Protein 1GQE (pdb70)

Secondary structure (DSSP, 8-state):
--HHHHHHHHHHHHHHHHHHHTTHHHHHHHHHHHHHHHHSGGGGGSHHHHHHHHHHHHHHHHHHHHHH--HHHHHHHHHHHHHHHHT-HHHHHHHHHHHHHHHHHHHHHGGG---STTTTS-EEEEEEE-SSHHHHHHHH-----HHHHHHTT-EEEEEEEEE-SSSSEEEEEEEEESTTHHHHHGGG-EEEEEEEE-TTSSS--EEEEEEEEEEEE--BTTB-----GGGEEEEEE----SS--STTSS--EEEEEETTT--EEEE-SSS-HHHHHHH----HHHHHH--HHHHHTT--TTPPP--S-SEEEEEEGGGTEEEETTT--EES-HHHHHTT--HHHHHHHHHTT-

InterPro domains:
  IPR000352 Peptide chain release factor class I [PF00472] (228-337)
  IPR000352 Peptide chain release factor class I [PS00745] (245-261)
  IPR004374 Peptide chain release factor 2 [MF_00094] (3-365)
  IPR004374 Peptide chain release factor 2 [TIGR00020] (12-362)
  IPR005139 Peptide chain release factor [PF03462] (31-219)
  IPR005139 Peptide chain release factor [SM00937] (85-195)
  IPR045853 Peptide chain release factor class I superfamily [SSF75620] (4-364)

Sequence (354 aa):
INPVNNRIQDLTERSDVLRGYLDYDAKKERLEEVNAELEQPDVWNEPERAQALGKERSSLEAVVDTLDQKQGLEDVSGLLELAVEADDEETFNEAVAELDALEEKLAQLEFRRFSGEYDSADCYLDIQAGSGGTEAQDWASLERYLRWAESRGFKTEIIEESEGEVAGIKSVTIKISGDYAYGWLRTETGVHRLVRKSPFDSGGRRHTSFSSAFVYPEVDDDIDIEINPADLRIDVYRASGAGGQHVNRTESAVRITHIPTGIVTQCQNDRSQHKNKDQAKQKAKLYEVEQKKNAEKQAEDNKSDIGWGSQIRSYVLDDSRIKDLRTGVETRNTQAVLDGSLDQFIEASLKAGL

Organism: Escherichia coli (strain K12) (NCBI:txid83333)

Solvent-accessible surface area: 19510 Å² total

B-factor: mean 27.79, std 19.15, range [7.4, 111.21]

Nearest PDB structures (foldseek):
  8p18-assembly1_6  TM=4.867E-01  e=1.046E-50  Escherichia coli K-12
  5czp-assembly2_QY  TM=4.674E-01  e=1.117E-47  Escherichia coli K-12
  2ihr-assembly1_1  TM=6.638E-01  e=3.824E-31  Thermus thermophilus
  4v67-assembly2_CX  TM=4.627E-01  e=2.199E-28  Thermus thermophilus
  4v5j-assembly2_CY  TM=4.769E-01  e=6.422E-27  Thermus thermophilus HB8

GO terms:
  GO:0016149 translation release factor activity, codon specific (F, IDA)
  GO:0005829 cytosol (C, IDA)
  GO:0006415 translational termination (P, IDA)

Radius of gyration: 23.48 Å; Cα contacts (8 Å, |Δi|>4): 565; chains: 1; bounding box: 51×65×62 Å

Structure (mmCIF, N/CA/C/O backbone):
data_1GQE
#
_entry.id   1GQE
#
_cell.length_a   57.388
_cell.length_b   49.893
_cell.length_c   63.144
_cell.angle_alpha   90.00
_cell.angle_beta   107.01
_cell.angle_gamma   90.00
#
_symmetry.space_group_name_H-M   'P 1 21 1'
#
loop_
_entity.id
_entity.type
_entity.pdbx_description
1 polymer 'RELEASE FACTOR 2'
2 water water
#
loop_
_atom_site.group_PDB
_atom_site.id
_atom_site.type_symbol
_atom_site.label_atom_id
_atom_site.label_alt_id
_atom_site.label_comp_id
_atom_site.label_asym_id
_atom_site.label_entity_id
_atom_site.label_seq_id
_atom_site.pdbx_PDB_ins_code
_atom_site.Cartn_x
_atom_site.Cartn_y
_atom_site.Cartn_z
_atom_site.occupancy
_atom_site.B_iso_or_equiv
_atom_site.auth_seq_id
_atom_site.auth_comp_id
_atom_site.auth_asym_id
_atom_site.auth_atom_id
_atom_site.pdbx_PDB_model_num
ATOM 1 N N . ILE A 1 4 ? 18.625 51.764 -14.042 1.00 40.76 4 ILE A N 1
ATOM 2 C CA . ILE A 1 4 ? 18.195 51.365 -12.672 1.00 40.41 4 ILE A CA 1
ATOM 3 C C . ILE A 1 4 ? 19.188 50.393 -12.050 1.00 38.39 4 ILE A C 1
ATOM 4 O O . ILE A 1 4 ? 19.546 49.375 -12.648 1.00 37.93 4 ILE A O 1
ATOM 9 N N . ASN A 1 5 ? 19.630 50.715 -10.842 1.00 35.48 5 ASN A N 1
ATOM 10 C CA . ASN A 1 5 ? 20.576 49.872 -10.133 1.00 32.98 5 ASN A CA 1
ATOM 11 C C . ASN A 1 5 ? 19.831 48.639 -9.628 1.00 31.62 5 ASN A C 1
ATOM 12 O O . ASN A 1 5 ? 18.737 48.751 -9.078 1.00 31.89 5 ASN A O 1
ATOM 17 N N . PRO A 1 6 ? 20.411 47.444 -9.818 1.00 29.84 6 PRO A N 1
ATOM 18 C CA . PRO A 1 6 ? 19.798 46.187 -9.378 1.00 27.51 6 PRO A CA 1
ATOM 19 C C . PRO A 1 6 ? 19.287 46.231 -7.938 1.00 25.45 6 PRO A C 1
ATOM 20 O O . PRO A 1 6 ? 18.299 45.580 -7.597 1.00 24.21 6 PRO A O 1
ATOM 24 N N . VAL A 1 7 ? 19.967 46.997 -7.091 1.00 22.71 7 VAL A N 1
ATOM 25 C CA . VAL A 1 7 ? 19.565 47.097 -5.694 1.00 21.29 7 VAL A CA 1
ATOM 26 C C . VAL A 1 7 ? 18.174 47.712 -5.574 1.00 20.87 7 VAL A C 1
ATOM 27 O O . VAL A 1 7 ? 17.378 47.298 -4.739 1.00 20.69 7 VAL A O 1
ATOM 31 N N . ASN A 1 8 ? 17.882 48.696 -6.416 1.00 22.09 8 ASN A N 1
ATOM 32 C CA . ASN A 1 8 ? 16.573 49.337 -6.390 1.00 23.20 8 ASN A CA 1
ATOM 33 C C . ASN A 1 8 ? 15.475 48.368 -6.820 1.00 23.72 8 ASN A C 1
ATOM 34 O O . ASN A 1 8 ? 14.341 48.446 -6.331 1.00 20.65 8 ASN A O 1
ATOM 39 N N . ASN A 1 9 ? 15.812 47.452 -7.725 1.00 22.47 9 ASN A N 1
ATOM 40 C CA . ASN A 1 9 ? 14.843 46.466 -8.181 1.00 23.66 9 ASN A CA 1
ATOM 41 C C . ASN A 1 9 ? 14.549 45.486 -7.053 1.00 22.31 9 ASN A C 1
ATOM 42 O O . ASN A 1 9 ? 13.408 45.044 -6.892 1.00 20.67 9 ASN A O 1
ATOM 47 N N . ARG A 1 10 ? 15.571 45.142 -6.270 1.00 18.71 10 ARG A N 1
ATOM 48 C CA . ARG A 1 10 ? 15.356 44.228 -5.158 1.00 19.55 10 ARG A CA 1
ATOM 49 C C . ARG A 1 10 ? 14.449 44.880 -4.125 1.00 17.71 10 ARG A C 1
ATOM 50 O O . ARG A 1 10 ? 13.608 44.216 -3.525 1.00 17.50 10 ARG A O 1
ATOM 58 N N . ILE A 1 11 ? 14.640 46.177 -3.903 1.00 16.80 11 ILE A N 1
ATOM 59 C CA . ILE A 1 11 ? 13.818 46.901 -2.946 1.00 15.61 11 ILE A CA 1
ATOM 60 C C . ILE A 1 11 ? 12.348 46.803 -3.357 1.00 16.57 11 ILE A C 1
ATOM 61 O O . ILE A 1 11 ? 11.473 46.586 -2.523 1.00 13.70 11 ILE A O 1
ATOM 66 N N . GLN A 1 12 ? 12.081 46.961 -4.647 1.00 17.62 12 GLN A N 1
ATOM 67 C CA . GLN A 1 12 ? 10.713 46.864 -5.143 1.00 19.74 12 GLN A CA 1
ATOM 68 C C . GLN A 1 12 ? 10.181 45.452 -4.907 1.00 19.19 12 GLN A C 1
ATOM 69 O O . GLN A 1 12 ? 9.026 45.277 -4.510 1.00 19.98 12 GLN A O 1
ATOM 75 N N . ASP A 1 13 ? 11.018 44.443 -5.147 1.00 18.83 13 ASP A N 1
ATOM 76 C CA . ASP A 1 13 ? 10.591 43.056 -4.945 1.00 19.62 13 ASP A CA 1
ATOM 77 C C . ASP A 1 13 ? 10.222 42.811 -3.493 1.00 16.33 13 ASP A C 1
ATOM 78 O O . ASP A 1 13 ? 9.231 42.145 -3.208 1.00 14.67 13 ASP A O 1
ATOM 83 N N . LEU A 1 14 ? 11.026 43.332 -2.568 1.00 16.48 14 LEU A N 1
ATOM 84 C CA . LEU A 1 14 ? 10.738 43.145 -1.147 1.00 15.92 14 LEU A CA 1
ATOM 85 C C . LEU A 1 14 ? 9.444 43.850 -0.754 1.00 17.80 14 LEU A C 1
ATOM 86 O O . LEU A 1 14 ? 8.632 43.304 -0.007 1.00 16.67 14 LEU A O 1
ATOM 91 N N . THR A 1 15 ? 9.247 45.060 -1.266 1.00 19.44 15 THR A N 1
ATOM 92 C CA . THR A 1 15 ? 8.033 45.806 -0.966 1.00 20.34 15 THR A CA 1
ATOM 93 C C . THR A 1 15 ? 6.830 44.992 -1.430 1.00 19.74 15 THR A C 1
ATOM 94 O O . THR A 1 15 ? 5.853 44.838 -0.702 1.00 20.66 15 THR A O 1
ATOM 98 N N . GLU A 1 16 ? 6.914 44.468 -2.646 1.00 20.74 16 GLU A N 1
ATOM 99 C CA . GLU A 1 16 ? 5.835 43.670 -3.212 1.00 19.27 16 GLU A CA 1
ATOM 100 C C . GLU A 1 16 ? 5.554 42.443 -2.353 1.00 19.07 16 GLU A C 1
ATOM 101 O O . GLU A 1 16 ? 4.396 42.098 -2.102 1.00 19.35 16 GLU A O 1
ATOM 107 N N . ARG A 1 17 ? 6.612 41.782 -1.902 1.00 15.92 17 ARG A N 1
ATOM 108 C CA . ARG A 1 17 ? 6.456 40.599 -1.073 1.00 16.62 17 ARG A CA 1
ATOM 109 C C . ARG A 1 17 ? 5.845 40.942 0.276 1.00 16.76 17 ARG A C 1
ATOM 110 O O . ARG A 1 17 ? 5.037 40.177 0.810 1.00 17.32 17 ARG A O 1
ATOM 118 N N . SER A 1 18 ? 6.216 42.089 0.836 1.00 17.47 18 SER A N 1
ATOM 119 C CA . SER A 1 18 ? 5.654 42.479 2.121 1.00 19.12 18 SER A CA 1
ATOM 120 C C . SER A 1 18 ? 4.169 42.825 1.959 1.00 20.59 18 SER A C 1
ATOM 121 O O . SER A 1 18 ? 3.360 42.536 2.840 1.00 19.63 18 SER A O 1
ATOM 124 N N . ASP A 1 19 ? 3.803 43.431 0.832 1.00 20.88 19 ASP A N 1
ATOM 125 C CA . ASP A 1 19 ? 2.402 43.772 0.605 1.00 21.75 19 ASP A CA 1
ATOM 126 C C . ASP A 1 19 ? 1.541 42.513 0.528 1.00 20.79 19 ASP A C 1
ATOM 127 O O . ASP A 1 19 ? 0.416 42.489 1.028 1.00 21.15 19 ASP A O 1
ATOM 132 N N . VAL A 1 20 ? 2.062 41.465 -0.100 1.00 20.59 20 VAL A N 1
ATOM 133 C CA . VAL A 1 20 ? 1.318 40.211 -0.211 1.00 21.64 20 VAL A CA 1
ATOM 134 C C . VAL A 1 20 ? 1.109 39.641 1.189 1.00 22.17 20 VAL A C 1
ATOM 135 O O . VAL A 1 20 ? 0.019 39.193 1.551 1.00 20.38 20 VAL A O 1
ATOM 139 N N . LEU A 1 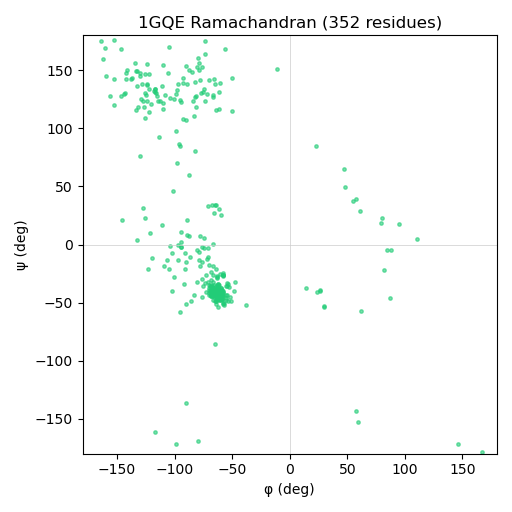21 ? 2.173 39.679 1.978 1.00 20.61 21 LEU A N 1
ATOM 140 C CA . LEU A 1 21 ? 2.143 39.159 3.329 1.00 21.38 21 LEU A CA 1
ATOM 141 C C . LEU A 1 21 ? 1.167 39.936 4.211 1.00 21.50 21 LEU A C 1
ATOM 142 O O . LEU A 1 21 ? 0.460 39.342 5.024 1.00 20.25 21 LEU A O 1
ATOM 147 N N . ARG A 1 22 ? 1.125 41.258 4.051 1.00 21.20 22 ARG A N 1
ATOM 148 C CA . ARG A 1 22 ? 0.218 42.091 4.840 1.00 21.55 22 ARG A CA 1
ATOM 149 C C . ARG A 1 22 ? -1.236 41.671 4.636 1.00 21.17 22 ARG A C 1
ATOM 150 O O . ARG A 1 22 ? -2.032 41.669 5.577 1.00 19.76 22 ARG A O 1
ATOM 158 N N . GLY A 1 23 ? -1.586 41.332 3.400 1.00 20.10 23 GLY A N 1
ATOM 159 C CA . GLY A 1 23 ? -2.944 40.901 3.125 1.00 22.08 23 GLY A CA 1
ATOM 160 C C . GLY A 1 23 ? -3.168 39.477 3.604 1.00 20.76 23 GLY A C 1
ATOM 161 O O . GLY A 1 23 ? -4.178 39.169 4.239 1.00 21.14 23 GLY A O 1
ATOM 162 N N . TYR A 1 24 ? -2.216 38.599 3.310 1.00 21.98 24 TYR A N 1
ATOM 163 C CA . TYR A 1 24 ? -2.331 37.206 3.708 1.00 20.10 24 TYR A CA 1
ATOM 164 C C . TYR A 1 24 ? -2.452 37.025 5.215 1.00 19.80 24 TYR A C 1
ATOM 165 O O . TYR A 1 24 ? -3.212 36.179 5.681 1.00 17.98 24 TYR A O 1
ATOM 174 N N . LEU A 1 25 ? -1.703 37.818 5.976 1.00 18.89 25 LEU A N 1
ATOM 175 C CA . LEU A 1 25 ? -1.708 37.694 7.431 1.00 20.00 25 LEU A CA 1
ATOM 176 C C . LEU A 1 25 ? -2.670 38.625 8.145 1.00 20.87 25 LEU A C 1
ATOM 177 O O . LEU A 1 25 ? -2.620 38.746 9.372 1.00 20.96 25 LEU A O 1
ATOM 182 N N . ASP A 1 26 ? -3.547 39.279 7.387 1.00 22.32 26 ASP A N 1
ATOM 183 C CA . ASP A 1 26 ? -4.522 40.198 7.972 1.00 24.07 26 ASP A CA 1
ATOM 184 C C . ASP A 1 26 ? -3.882 41.157 8.962 1.00 21.66 26 ASP A C 1
ATOM 185 O O . ASP A 1 26 ? -4.181 41.117 10.154 1.00 19.09 26 ASP A O 1
ATOM 190 N N . TYR A 1 27 ? -3.002 42.016 8.458 1.00 19.97 27 TYR A N 1
ATOM 191 C CA . TYR A 1 27 ? -2.309 42.994 9.286 1.00 19.12 27 TYR A CA 1
ATOM 192 C C . TYR A 1 27 ? -3.256 43.824 10.159 1.00 19.02 27 TYR A C 1
ATOM 193 O O . TYR A 1 27 ? -3.018 43.984 11.355 1.00 19.54 27 TYR A O 1
ATOM 202 N N . ASP A 1 28 ? -4.317 44.366 9.561 1.00 19.53 28 ASP A N 1
ATOM 203 C CA . ASP A 1 28 ? -5.277 45.179 10.310 1.00 19.51 28 ASP A CA 1
ATOM 204 C C . ASP A 1 28 ? -5.930 44.429 11.474 1.00 18.68 28 ASP A C 1
ATOM 205 O O . ASP A 1 28 ? -6.023 44.955 12.586 1.00 20.24 28 ASP A O 1
ATOM 210 N N . ALA A 1 29 ? -6.386 43.208 11.216 1.00 18.91 29 ALA A N 1
ATOM 211 C CA . ALA A 1 29 ? -7.036 42.403 12.248 1.00 18.93 29 ALA A CA 1
ATOM 212 C C . ALA A 1 29 ? -6.066 42.091 13.384 1.00 20.68 29 ALA A C 1
ATOM 213 O O . ALA A 1 29 ? -6.403 42.243 14.564 1.00 20.06 29 ALA A O 1
ATOM 215 N N . LYS A 1 30 ? -4.861 41.656 13.025 1.00 18.59 30 LYS A N 1
ATOM 216 C CA . LYS A 1 30 ? -3.854 41.336 14.030 1.00 19.02 30 LYS A CA 1
ATOM 217 C C . LYS A 1 30 ? -3.462 42.570 14.832 1.00 18.38 30 LYS A C 1
ATOM 218 O O . LYS A 1 30 ? -3.197 42.482 16.035 1.00 19.25 30 LYS A O 1
ATOM 224 N N . LYS A 1 31 ? -3.439 43.728 14.179 1.00 18.88 31 LYS A N 1
ATOM 225 C CA . LYS A 1 31 ? -3.091 44.959 14.872 1.00 20.89 31 LYS A CA 1
ATOM 226 C C . LYS A 1 31 ? -4.195 45.317 15.866 1.00 22.24 31 LYS A C 1
ATOM 227 O O . LYS A 1 31 ? -3.914 45.779 16.972 1.00 22.25 31 LYS A O 1
ATOM 233 N N . GLU A 1 32 ? -5.449 45.097 15.476 1.00 23.66 32 GLU A N 1
ATOM 234 C CA . GLU A 1 32 ? -6.576 45.386 16.362 1.00 24.80 32 GLU A CA 1
ATOM 235 C C . GLU A 1 32 ? -6.526 44.420 17.554 1.00 24.43 32 GLU A C 1
ATOM 236 O O . GLU A 1 32 ? -6.710 44.816 18.708 1.00 23.38 32 GLU A O 1
ATOM 242 N N . ARG A 1 33 ? -6.257 43.153 17.269 1.00 21.85 33 ARG A N 1
ATOM 243 C CA . ARG A 1 33 ? -6.183 42.147 18.318 1.00 21.85 33 ARG A CA 1
ATOM 244 C C . ARG A 1 33 ? -5.023 42.409 19.283 1.00 22.13 33 ARG A C 1
ATOM 245 O O . ARG A 1 33 ? -5.149 42.181 20.489 1.00 24.12 33 ARG A O 1
ATOM 253 N N . LEU A 1 34 ? -3.901 42.893 18.757 1.00 21.25 34 LEU A N 1
ATOM 254 C CA . LEU A 1 34 ? -2.726 43.172 19.580 1.00 20.80 34 LEU A CA 1
ATOM 255 C C . LEU A 1 34 ? -3.021 44.240 20.633 1.00 22.69 34 LEU A C 1
ATOM 256 O O . LEU A 1 34 ? -2.551 44.158 21.768 1.00 21.25 34 LEU A O 1
ATOM 261 N N . GLU A 1 35 ? -3.808 45.243 20.261 1.00 25.25 35 GLU A N 1
ATOM 262 C CA . GLU A 1 35 ? -4.155 46.293 21.204 1.00 27.92 35 GLU A CA 1
ATOM 263 C C . GLU A 1 35 ? -5.022 45.688 22.310 1.00 28.32 35 GLU A C 1
ATOM 264 O O . GLU A 1 35 ? -4.846 46.002 23.487 1.00 28.45 35 GLU A O 1
ATOM 270 N N . GLU A 1 36 ? -5.941 44.807 21.924 1.00 27.37 36 GLU A N 1
ATOM 271 C CA . GLU A 1 36 ? -6.822 44.145 22.883 1.00 27.55 36 GLU A CA 1
ATOM 272 C C . GLU A 1 36 ? -6.019 43.317 23.880 1.00 25.38 36 GLU A C 1
ATOM 273 O O . GLU A 1 36 ? -6.246 43.388 25.084 1.00 24.36 36 GLU A O 1
ATOM 279 N N . VAL A 1 37 ? -5.082 42.524 23.372 1.00 23.62 37 VAL A N 1
ATOM 280 C CA . VAL A 1 37 ? -4.263 41.684 24.234 1.00 23.63 37 VAL A CA 1
ATOM 281 C C . VAL A 1 37 ? -3.404 42.530 25.167 1.00 23.43 37 VAL A C 1
ATOM 282 O O . VAL A 1 37 ? -3.233 42.201 26.341 1.00 23.12 37 VAL A O 1
ATOM 286 N N . ASN A 1 38 ? -2.870 43.626 24.644 1.00 24.94 38 ASN A N 1
ATOM 287 C CA . ASN A 1 38 ? -2.042 44.513 25.447 1.00 27.19 38 ASN A CA 1
ATOM 288 C C . ASN A 1 38 ? -2.859 45.097 26.590 1.00 28.13 38 ASN A C 1
ATOM 289 O O . ASN A 1 38 ? -2.379 45.196 27.718 1.00 28.32 38 ASN A O 1
ATOM 294 N N . ALA A 1 39 ? -4.099 45.462 26.294 1.00 27.54 39 ALA A N 1
ATOM 295 C CA . ALA A 1 39 ? -4.989 46.033 27.298 1.00 30.01 39 ALA A CA 1
ATOM 296 C C . ALA A 1 39 ? -5.250 45.058 28.446 1.00 30.56 39 ALA A C 1
ATOM 297 O O . ALA A 1 39 ?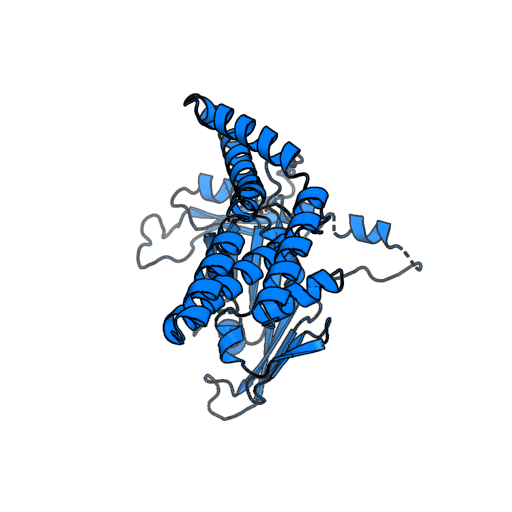 -5.179 45.434 29.615 1.00 30.65 39 ALA A O 1
ATOM 299 N N . GLU A 1 40 ? -5.541 43.803 28.117 1.00 31.30 40 GLU A N 1
ATOM 300 C CA . GLU A 1 40 ? -5.821 42.813 29.151 1.00 32.45 40 GLU A CA 1
ATOM 301 C C . GLU A 1 40 ? -4.584 42.477 29.982 1.00 33.46 40 GLU A C 1
ATOM 302 O O . GLU A 1 40 ? -4.702 42.032 31.120 1.00 32.62 40 GLU A O 1
ATOM 308 N N . LEU A 1 41 ? -3.400 42.690 29.415 1.00 34.25 41 LEU A N 1
ATOM 309 C CA . LEU A 1 41 ? -2.161 42.398 30.130 1.00 37.75 41 LEU A CA 1
ATOM 310 C C . LEU A 1 41 ? -1.681 43.560 30.999 1.00 41.16 41 LEU A C 1
ATOM 311 O O . LEU A 1 41 ? -0.772 43.399 31.812 1.00 41.00 41 LEU A O 1
ATOM 316 N N . GLU A 1 42 ? -2.296 44.727 30.834 1.00 45.61 42 GLU A N 1
ATOM 317 C CA . GLU A 1 42 ? -1.909 45.901 31.611 1.00 51.34 42 GLU A CA 1
ATOM 318 C C . GLU A 1 42 ? -2.369 45.788 33.060 1.00 54.29 42 GLU A C 1
ATOM 319 O O . GLU A 1 42 ? -1.636 46.148 33.981 1.00 55.05 42 GLU A O 1
ATOM 325 N N . GLN A 1 43 ? -3.584 45.287 33.257 1.00 57.71 43 GLN A N 1
ATOM 326 C CA . GLN A 1 43 ? -4.146 45.141 34.596 1.00 61.00 43 GLN A CA 1
ATOM 327 C C . GLN A 1 43 ? -3.367 44.131 35.430 1.00 62.45 43 GLN A C 1
ATOM 328 O O . GLN A 1 43 ? -2.971 43.076 34.937 1.00 62.24 43 GLN A O 1
ATOM 334 N N . PRO A 1 44 ? -3.131 44.450 36.713 1.00 63.95 44 PRO A N 1
ATOM 335 C CA . PRO A 1 44 ? -2.396 43.580 37.638 1.00 64.56 44 PRO A CA 1
ATOM 336 C C . PRO A 1 44 ? -3.114 42.265 37.942 1.00 64.23 44 PRO A C 1
ATOM 337 O O . PRO A 1 44 ? -2.484 41.210 38.037 1.00 64.35 44 PRO A O 1
ATOM 341 N N . ASP A 1 45 ? -4.434 42.338 38.088 1.00 63.59 45 ASP A N 1
ATOM 342 C CA . ASP A 1 45 ? -5.248 41.168 38.398 1.00 62.95 45 ASP A CA 1
ATOM 343 C C . ASP A 1 45 ? -5.283 40.129 37.280 1.00 61.13 45 ASP A C 1
ATOM 344 O O . ASP A 1 45 ? -5.942 39.098 37.408 1.00 61.07 45 ASP A O 1
ATOM 349 N N . VAL A 1 46 ? -4.577 40.395 36.187 1.00 59.08 46 VAL A N 1
ATOM 350 C CA . VAL A 1 46 ? -4.559 39.465 35.065 1.00 56.80 46 VAL A CA 1
ATOM 351 C C . VAL A 1 46 ? -3.979 38.109 35.458 1.00 54.95 46 VAL A C 1
ATOM 352 O O . VAL A 1 46 ? -4.426 37.074 34.967 1.00 53.50 46 VAL A O 1
ATOM 356 N N . TRP A 1 47 ? -2.991 38.114 36.347 1.00 53.52 47 TRP A N 1
ATOM 357 C CA . TRP A 1 47 ? -2.372 36.868 36.778 1.00 52.63 47 TRP A CA 1
ATOM 358 C C . TRP A 1 47 ? -3.201 36.093 37.792 1.00 53.38 47 TRP A C 1
ATOM 359 O O . TRP A 1 47 ? -2.738 35.093 38.339 1.00 53.14 47 TRP A O 1
ATOM 370 N N . ASN A 1 48 ? -4.422 36.555 38.044 1.00 53.93 48 ASN A N 1
ATOM 371 C CA . ASN A 1 48 ? -5.308 35.859 38.971 1.00 54.37 48 ASN A CA 1
ATOM 372 C C . ASN A 1 48 ? -5.639 34.519 38.326 1.00 53.25 48 ASN A C 1
ATOM 373 O O . ASN A 1 48 ? -6.085 33.583 38.988 1.00 53.19 48 ASN A O 1
ATOM 378 N N . GLU A 1 49 ? -5.414 34.453 37.016 1.00 51.42 49 GLU A N 1
ATOM 379 C CA . GLU A 1 49 ? -5.624 33.245 36.225 1.00 50.29 49 GLU A CA 1
ATOM 380 C C . GLU A 1 49 ? -4.335 33.064 35.424 1.00 47.05 49 GLU A C 1
ATOM 381 O O . GLU A 1 49 ? -4.288 33.352 34.227 1.00 45.55 49 GLU A O 1
ATOM 387 N N . PRO A 1 50 ? -3.268 32.592 36.089 1.00 43.27 50 PRO A N 1
ATOM 388 C CA . PRO A 1 50 ? -1.942 32.354 35.510 1.00 40.77 50 PRO A CA 1
ATOM 389 C C . PRO A 1 50 ? -1.941 31.793 34.092 1.00 37.75 50 PRO A C 1
ATOM 390 O O . PRO A 1 50 ? -1.276 32.326 33.205 1.00 35.72 50 PRO A O 1
ATOM 394 N N . GLU A 1 51 ? -2.684 30.712 33.887 1.00 35.49 51 GLU A N 1
ATOM 395 C CA . GLU A 1 51 ? -2.763 30.072 32.581 1.00 34.28 51 GLU A CA 1
ATOM 396 C C . GLU A 1 51 ? -3.205 31.057 31.501 1.00 30.97 51 GLU A C 1
ATOM 397 O O . GLU A 1 51 ? -2.660 31.076 30.400 1.00 27.47 51 GLU A O 1
ATOM 403 N N . ARG A 1 52 ? -4.200 31.871 31.832 1.00 28.47 52 ARG A N 1
ATOM 404 C CA . ARG A 1 52 ? -4.735 32.869 30.916 1.00 27.09 52 ARG A CA 1
ATOM 405 C C . ARG A 1 52 ? -3.690 33.931 30.578 1.00 24.56 52 ARG A C 1
ATOM 406 O O . ARG A 1 52 ? -3.479 34.260 29.409 1.00 21.54 52 ARG A O 1
ATOM 414 N N . ALA A 1 53 ? -3.035 34.467 31.604 1.00 20.88 53 ALA A N 1
ATOM 415 C CA . ALA A 1 53 ? -2.020 35.493 31.400 1.00 18.63 53 ALA A CA 1
ATOM 416 C C . ALA A 1 53 ? -0.894 34.967 30.513 1.00 17.39 53 ALA A C 1
ATOM 417 O O . ALA A 1 53 ? -0.416 35.668 29.617 1.00 14.18 53 ALA A O 1
ATOM 419 N N . GLN A 1 54 ? -0.476 33.729 30.759 1.00 17.45 54 GLN A N 1
ATOM 420 C CA . GLN A 1 54 ? 0.589 33.114 29.969 1.00 16.68 54 GLN A CA 1
ATOM 421 C C . GLN A 1 54 ? 0.182 33.006 28.501 1.00 17.67 54 GLN A C 1
ATOM 422 O O . GLN A 1 54 ? 0.964 33.318 27.597 1.00 16.59 54 GLN A O 1
ATOM 428 N N . ALA A 1 55 ? -1.047 32.555 28.274 1.00 17.01 55 ALA A N 1
ATOM 429 C CA . ALA A 1 55 ? -1.576 32.402 26.919 1.00 16.54 55 ALA A CA 1
ATOM 430 C C . ALA A 1 55 ? -1.637 33.753 26.209 1.00 16.09 55 ALA A C 1
ATOM 431 O O . ALA A 1 55 ? -1.341 33.855 25.016 1.00 15.32 55 ALA A O 1
ATOM 433 N N . LEU A 1 56 ? -2.039 34.788 26.937 1.00 14.32 56 LEU A N 1
ATOM 434 C CA . LEU A 1 56 ? -2.126 36.128 26.361 1.00 14.17 56 LEU A CA 1
ATOM 435 C C . LEU A 1 56 ? -0.724 36.608 26.007 1.00 14.24 56 LEU A C 1
ATOM 436 O O . LEU A 1 56 ? -0.512 37.216 24.957 1.00 13.89 56 LEU A O 1
ATOM 441 N N . GLY A 1 57 ? 0.234 36.329 26.888 1.00 15.07 57 GLY A N 1
ATOM 442 C CA . GLY A 1 57 ? 1.608 36.732 26.629 1.00 14.64 57 GLY A CA 1
ATOM 443 C C . GLY A 1 57 ? 2.157 36.091 25.365 1.00 16.39 57 GLY A C 1
ATOM 444 O O . GLY A 1 57 ? 2.833 36.741 24.556 1.00 17.64 57 GLY A O 1
ATOM 445 N N . LYS A 1 58 ? 1.880 34.806 25.186 1.00 16.31 58 LYS A N 1
ATOM 446 C CA . LYS A 1 58 ? 2.352 34.121 23.994 1.00 18.06 58 LYS A CA 1
ATOM 447 C C . LYS A 1 58 ? 1.665 34.668 22.739 1.00 18.01 58 LYS A C 1
ATOM 448 O O . LYS A 1 58 ? 2.306 34.824 21.699 1.00 18.59 58 LYS A O 1
ATOM 454 N N . GLU A 1 59 ? 0.370 34.964 22.833 1.00 16.99 59 GLU A N 1
ATOM 455 C CA . GLU A 1 59 ? -0.350 35.506 21.685 1.00 16.13 59 GLU A CA 1
ATOM 456 C C . GLU A 1 59 ? 0.194 36.884 21.303 1.00 17.04 59 GLU A C 1
ATOM 457 O O . GLU A 1 59 ? 0.326 37.197 20.119 1.00 16.00 59 GLU A O 1
ATOM 463 N N . ARG A 1 60 ? 0.513 37.703 22.302 1.00 16.06 60 ARG A N 1
ATOM 464 C CA . ARG A 1 60 ? 1.067 39.029 22.049 1.00 16.61 60 ARG A CA 1
ATOM 465 C C . ARG A 1 60 ? 2.384 38.917 21.278 1.00 16.45 60 ARG A C 1
ATOM 466 O O . ARG A 1 60 ? 2.630 39.665 20.331 1.00 16.61 60 ARG A O 1
ATOM 474 N N . SER A 1 61 ? 3.235 37.979 21.682 1.00 16.73 61 SER A N 1
ATOM 475 C CA . SER A 1 61 ? 4.517 37.799 21.008 1.00 16.80 61 SER A CA 1
ATOM 476 C C . SER A 1 61 ? 4.313 37.423 19.539 1.00 17.08 61 SER A C 1
ATOM 477 O O . SER A 1 61 ? 4.988 37.958 18.652 1.00 16.42 61 SER A O 1
ATOM 480 N N . SER A 1 62 ? 3.382 36.508 19.288 1.00 16.20 62 SER A N 1
ATOM 481 C CA . SER A 1 62 ? 3.091 36.056 17.928 1.00 17.99 62 SER A CA 1
ATOM 482 C C . SER A 1 62 ? 2.541 37.188 17.060 1.00 17.23 62 SER A C 1
ATOM 483 O O . SER A 1 62 ? 2.864 37.291 15.874 1.00 18.04 62 SER A O 1
ATOM 486 N N . LEU A 1 63 ? 1.693 38.024 17.649 1.00 14.49 63 LEU A N 1
ATOM 487 C CA . LEU A 1 63 ? 1.110 39.139 16.913 1.00 15.16 63 LEU A CA 1
ATOM 488 C C . LEU A 1 63 ? 2.155 40.202 16.598 1.00 16.02 63 LEU A C 1
ATOM 489 O O . LEU A 1 63 ? 2.171 40.744 15.493 1.00 16.38 63 LEU A O 1
ATOM 494 N N . GLU A 1 64 ? 3.032 40.500 17.557 1.00 15.35 64 GLU A N 1
ATOM 495 C CA . GLU A 1 64 ? 4.081 41.494 17.325 1.00 18.33 64 GLU A CA 1
ATOM 496 C C . GLU A 1 64 ? 5.003 41.014 16.204 1.00 17.42 64 GLU A C 1
ATOM 497 O O . GLU A 1 64 ? 5.517 41.811 15.413 1.00 16.18 64 GLU A O 1
ATOM 503 N N . ALA A 1 65 ? 5.200 39.702 16.141 1.00 17.08 65 ALA A N 1
ATOM 504 C CA . ALA A 1 65 ? 6.041 39.087 15.119 1.00 17.32 65 ALA A CA 1
ATOM 505 C C . ALA A 1 65 ? 5.537 39.431 13.720 1.00 17.60 65 ALA A C 1
ATOM 506 O O . ALA A 1 65 ? 6.302 39.431 12.752 1.00 17.40 65 ALA A O 1
ATOM 508 N N . VAL A 1 66 ? 4.245 39.714 13.617 1.00 17.04 66 VAL A N 1
ATOM 509 C CA . VAL A 1 66 ? 3.640 40.068 12.336 1.00 16.75 66 VAL A CA 1
ATOM 510 C C . VAL A 1 66 ? 3.573 41.582 12.172 1.00 16.62 66 VAL A C 1
ATOM 511 O O . VAL A 1 66 ? 4.125 42.142 11.221 1.00 17.57 66 VAL A O 1
ATOM 515 N N . VAL A 1 67 ? 2.895 42.235 13.112 1.00 17.32 67 VAL A N 1
ATOM 516 C CA . VAL A 1 67 ? 2.708 43.682 13.080 1.00 17.05 67 VAL A CA 1
ATOM 517 C C . VAL A 1 67 ? 3.989 44.497 13.152 1.00 18.44 67 VAL A C 1
ATOM 518 O O . VAL A 1 67 ? 4.228 45.356 12.302 1.00 17.49 67 VAL A O 1
ATOM 522 N N . ASP A 1 68 ? 4.810 44.240 14.162 1.00 18.31 68 ASP A N 1
ATOM 523 C CA . ASP A 1 68 ? 6.058 44.981 14.309 1.00 20.37 68 ASP A CA 1
ATOM 524 C C . ASP A 1 68 ? 7.022 44.734 13.149 1.00 19.88 68 ASP A C 1
ATOM 525 O O . ASP A 1 68 ? 7.634 45.671 12.633 1.00 20.07 68 ASP A O 1
ATOM 530 N N . THR A 1 69 ? 7.160 43.477 12.739 1.00 18.38 69 THR A N 1
ATOM 531 C CA . THR A 1 69 ? 8.051 43.133 11.636 1.00 17.76 69 THR A CA 1
ATOM 532 C C . THR A 1 69 ? 7.650 43.852 10.351 1.00 17.09 69 THR A C 1
ATOM 533 O O . THR A 1 69 ? 8.499 44.372 9.629 1.00 15.65 69 THR A O 1
ATOM 537 N N . LEU A 1 70 ? 6.353 43.885 10.059 1.00 15.21 70 LEU A N 1
ATOM 538 C CA . LEU A 1 70 ? 5.909 44.551 8.843 1.00 15.79 70 LEU A CA 1
ATOM 539 C C . LEU A 1 70 ? 6.055 46.069 8.939 1.00 15.81 70 LEU A C 1
ATOM 540 O O . LEU A 1 70 ? 6.321 46.735 7.937 1.00 16.46 70 LEU A O 1
ATOM 545 N N . ASP A 1 71 ? 5.895 46.619 10.138 1.00 16.89 71 ASP A N 1
ATOM 546 C CA . ASP A 1 71 ? 6.052 48.058 10.306 1.00 17.87 71 ASP A CA 1
ATOM 547 C C . ASP A 1 71 ? 7.513 48.417 10.038 1.00 18.77 71 ASP A C 1
ATOM 548 O O . ASP A 1 71 ? 7.807 49.392 9.349 1.00 19.10 71 ASP A O 1
ATOM 553 N N . GLN A 1 72 ? 8.421 47.613 10.585 1.00 19.68 72 GLN A N 1
ATOM 554 C CA . GLN A 1 72 ? 9.855 47.838 10.418 1.00 21.99 72 GLN A CA 1
ATOM 555 C C . GLN A 1 72 ? 10.295 47.614 8.979 1.00 21.79 72 GLN A C 1
ATOM 556 O O . GLN A 1 72 ? 11.293 48.172 8.525 1.00 22.74 72 GLN A O 1
ATOM 570 N N . LYS A 1 74 ? 8.413 48.329 6.317 1.00 18.97 74 LYS A N 1
ATOM 571 C CA . LYS A 1 74 ? 7.976 49.560 5.664 1.00 19.62 74 LYS A CA 1
ATOM 572 C C . LYS A 1 74 ? 8.997 50.673 5.852 1.00 18.38 74 LYS A C 1
ATOM 573 O O . LYS A 1 74 ? 9.459 51.283 4.889 1.00 18.42 74 LYS A O 1
ATOM 579 N N . GLN A 1 75 ? 9.340 50.928 7.107 1.00 17.93 75 GLN A N 1
ATOM 580 C CA . GLN A 1 75 ? 10.301 51.965 7.453 1.00 18.69 75 GLN A CA 1
ATOM 581 C C . GLN A 1 75 ? 11.712 51.616 6.988 1.00 17.77 75 GLN A C 1
ATOM 582 O O . GLN A 1 75 ? 12.434 52.472 6.464 1.00 18.70 75 GLN A O 1
ATOM 588 N N . GLY A 1 76 ? 12.105 50.364 7.200 1.00 17.43 76 GLY A N 1
ATOM 589 C CA . GLY A 1 76 ? 13.429 49.919 6.806 1.00 17.98 76 GLY A CA 1
ATOM 590 C C . GLY A 1 76 ? 13.696 50.095 5.323 1.00 16.47 76 GLY A C 1
ATOM 591 O O . GLY A 1 76 ? 14.722 50.654 4.936 1.00 19.04 76 GLY A O 1
ATOM 592 N N . LEU A 1 77 ? 12.782 49.618 4.485 1.00 16.82 77 LEU A N 1
ATOM 593 C CA . LEU A 1 77 ? 12.960 49.736 3.041 1.00 15.69 77 LEU A CA 1
ATOM 594 C C . LEU A 1 77 ? 13.020 51.189 2.593 1.00 15.92 77 LEU A C 1
ATOM 595 O O . LEU A 1 77 ? 13.752 51.528 1.663 1.00 16.62 77 LEU A O 1
ATOM 600 N N . GLU A 1 78 ? 12.260 52.054 3.251 1.00 16.54 78 GLU A N 1
ATOM 601 C CA . GLU A 1 78 ? 12.290 53.460 2.878 1.00 19.04 78 GLU A CA 1
ATOM 602 C C . GLU A 1 78 ? 13.650 54.043 3.239 1.00 18.38 78 GLU A C 1
ATOM 603 O O . GLU A 1 78 ? 14.242 54.775 2.448 1.00 16.76 78 GLU A O 1
ATOM 609 N N . ASP A 1 79 ? 14.140 53.705 4.429 1.00 17.82 79 ASP A N 1
ATOM 610 C CA . ASP A 1 79 ? 15.449 54.175 4.894 1.00 18.32 79 ASP A CA 1
ATOM 611 C C . ASP A 1 79 ? 16.525 53.771 3.897 1.00 16.31 79 ASP A C 1
ATOM 612 O O . ASP A 1 79 ? 17.331 54.591 3.460 1.00 15.79 79 ASP A O 1
ATOM 617 N N . VAL A 1 80 ? 16.541 52.487 3.560 1.00 14.78 80 VAL A N 1
ATOM 618 C CA . VAL A 1 80 ? 17.531 51.958 2.639 1.00 15.06 80 VAL A CA 1
ATOM 619 C C . VAL A 1 80 ? 17.489 52.656 1.289 1.00 13.96 80 VAL A C 1
ATOM 620 O O . VAL A 1 80 ? 18.529 52.955 0.716 1.00 13.47 80 VAL A O 1
ATOM 624 N N . SER A 1 81 ? 16.293 52.933 0.784 1.00 15.34 81 SER A N 1
ATOM 625 C CA . SER A 1 81 ? 16.186 53.606 -0.503 1.00 15.06 81 SER A CA 1
ATOM 626 C C . SER A 1 81 ? 16.833 54.974 -0.445 1.00 14.63 81 SER A C 1
ATOM 627 O O . SER A 1 81 ? 17.517 55.379 -1.383 1.00 14.59 81 SER A O 1
ATOM 630 N N . GLY A 1 82 ? 16.630 55.672 0.670 1.00 15.04 82 GLY A N 1
ATOM 631 C CA . GLY A 1 82 ? 17.203 56.994 0.836 1.00 14.74 82 GLY A CA 1
ATOM 632 C C . GLY A 1 82 ? 18.711 56.953 0.966 1.00 13.43 82 GLY A C 1
ATOM 633 O O . GLY A 1 82 ? 19.412 57.764 0.360 1.00 15.74 82 GLY A O 1
ATOM 634 N N . LEU A 1 83 ? 19.212 56.012 1.760 1.00 12.73 83 LEU A N 1
ATOM 635 C CA . LEU A 1 83 ? 20.652 55.873 1.957 1.00 13.20 83 LEU A CA 1
ATOM 636 C C . LEU A 1 83 ? 21.372 55.520 0.660 1.00 15.22 83 LEU A C 1
ATOM 637 O O . LEU A 1 83 ? 22.487 55.989 0.418 1.00 16.60 83 LEU A O 1
ATOM 642 N N . LEU A 1 84 ? 20.744 54.684 -0.164 1.00 13.22 84 LEU A N 1
ATOM 643 C CA . LEU A 1 84 ? 21.341 54.281 -1.434 1.00 17.35 84 LEU A CA 1
ATOM 644 C C . LEU A 1 84 ? 21.451 55.463 -2.384 1.00 18.51 84 LEU A C 1
ATOM 645 O O . LEU A 1 84 ? 22.479 55.660 -3.034 1.00 18.66 84 LEU A O 1
ATOM 650 N N . GLU A 1 85 ? 20.384 56.245 -2.475 1.00 21.29 85 GLU A N 1
ATOM 651 C CA . GLU A 1 85 ? 20.394 57.407 -3.351 1.00 22.99 85 GLU A CA 1
ATOM 652 C C . GLU A 1 85 ? 21.536 58.333 -2.949 1.00 22.95 85 GLU A C 1
ATOM 653 O O . GLU A 1 85 ? 22.242 58.880 -3.800 1.00 20.87 85 GLU A O 1
ATOM 659 N N . LEU A 1 86 ? 21.713 58.507 -1.643 1.00 22.05 86 LEU A N 1
ATOM 660 C CA . LEU A 1 86 ? 22.780 59.349 -1.122 1.00 21.32 86 LEU A CA 1
ATOM 661 C C . LEU A 1 86 ? 24.139 58.759 -1.489 1.00 20.29 86 LEU A C 1
ATOM 662 O O . LEU A 1 86 ? 25.018 59.468 -1.985 1.00 17.46 86 LEU A O 1
ATOM 667 N N . ALA A 1 87 ? 24.305 57.459 -1.244 1.00 18.21 87 ALA A N 1
ATOM 668 C CA . ALA A 1 87 ? 25.565 56.769 -1.533 1.00 18.26 87 ALA A CA 1
ATOM 669 C C . ALA A 1 87 ? 25.982 56.876 -2.991 1.00 18.30 87 ALA A C 1
ATOM 670 O O . ALA A 1 87 ? 27.148 57.112 -3.293 1.00 18.11 87 ALA A O 1
ATOM 672 N N . VAL A 1 88 ? 25.025 56.690 -3.892 1.00 20.14 88 VAL A N 1
ATOM 673 C CA . VAL A 1 88 ? 25.302 56.758 -5.321 1.00 21.92 88 VAL A CA 1
ATOM 674 C C . VAL A 1 88 ? 25.685 58.176 -5.749 1.00 25.11 88 VAL A C 1
ATOM 675 O O . VAL A 1 88 ? 26.682 58.371 -6.446 1.00 24.65 88 VAL A O 1
ATOM 679 N N . GLU A 1 89 ? 24.909 59.170 -5.328 1.00 26.57 89 GLU A N 1
ATOM 680 C CA . GLU A 1 89 ? 25.225 60.547 -5.693 1.00 28.49 89 GLU A CA 1
ATOM 681 C C . GLU A 1 89 ? 26.576 61.002 -5.149 1.00 28.12 89 GLU A C 1
ATOM 682 O O . GLU A 1 89 ? 27.280 61.774 -5.798 1.00 26.95 89 GLU A O 1
ATOM 688 N N . ALA A 1 90 ? 26.940 60.516 -3.966 1.00 27.57 90 ALA A N 1
ATOM 689 C CA . ALA A 1 90 ? 28.204 60.892 -3.338 1.00 28.30 90 ALA A CA 1
ATOM 690 C C . ALA A 1 90 ? 29.349 59.956 -3.705 1.00 29.68 90 ALA A C 1
ATOM 691 O O . ALA A 1 90 ? 30.506 60.215 -3.368 1.00 29.61 90 ALA A O 1
ATOM 693 N N . ASP A 1 91 ? 29.027 58.872 -4.400 1.00 29.70 91 ASP A N 1
ATOM 694 C CA . ASP A 1 91 ? 30.030 57.894 -4.789 1.00 30.57 91 ASP A CA 1
ATOM 695 C C . ASP A 1 91 ? 30.721 57.369 -3.531 1.00 31.17 91 ASP A C 1
ATOM 696 O O . ASP A 1 91 ? 31.935 57.160 -3.513 1.00 30.61 91 ASP A O 1
ATOM 701 N N . ASP A 1 92 ? 29.936 57.167 -2.475 1.00 30.15 92 ASP A N 1
ATOM 702 C CA . ASP A 1 92 ? 30.458 56.661 -1.209 1.00 29.44 92 ASP A CA 1
ATOM 703 C C . ASP A 1 92 ? 30.188 55.162 -1.124 1.00 27.98 92 ASP A C 1
ATOM 704 O O . ASP A 1 92 ? 29.094 54.740 -0.753 1.00 26.28 92 ASP A O 1
ATOM 709 N N . GLU A 1 93 ? 31.200 54.371 -1.465 1.00 26.61 93 GLU A N 1
ATOM 710 C CA . GLU A 1 93 ? 31.107 52.915 -1.473 1.00 26.49 93 GLU A CA 1
ATOM 711 C C . GLU A 1 93 ? 30.750 52.334 -0.105 1.00 24.85 93 GLU A C 1
ATOM 712 O O . GLU A 1 93 ? 29.961 51.389 -0.011 1.00 19.75 93 GLU A O 1
ATOM 718 N N . GLU A 1 94 ? 31.329 52.898 0.955 1.00 22.32 94 GLU A N 1
ATOM 719 C CA . GLU A 1 94 ? 31.073 52.398 2.305 1.00 23.91 94 GLU A CA 1
ATOM 720 C C . GLU A 1 94 ? 29.622 52.561 2.760 1.00 21.83 94 GLU A C 1
ATOM 721 O O . GLU A 1 94 ? 29.065 51.655 3.374 1.00 21.17 94 GLU A O 1
ATOM 727 N N . THR A 1 95 ? 29.005 53.704 2.471 1.00 20.14 95 THR A N 1
ATOM 728 C CA . THR A 1 95 ? 27.609 53.903 2.854 1.00 19.32 95 THR A CA 1
ATOM 729 C C . THR A 1 95 ? 26.731 52.949 2.053 1.00 17.85 95 THR A C 1
ATOM 730 O O . THR A 1 95 ? 25.750 52.406 2.562 1.00 15.00 95 THR A O 1
ATOM 734 N N . PHE A 1 96 ? 27.093 52.740 0.793 1.00 15.55 96 PHE A N 1
ATOM 735 C CA . PHE A 1 96 ? 26.330 51.840 -0.058 1.00 14.53 96 PHE A CA 1
ATOM 736 C C . PHE A 1 96 ? 26.341 50.441 0.552 1.00 14.17 96 PHE A C 1
ATOM 737 O O . PHE A 1 96 ? 25.297 49.793 0.668 1.00 13.95 96 PHE A O 1
ATOM 745 N N . ASN A 1 97 ? 27.522 49.979 0.951 1.00 14.82 97 ASN A N 1
ATOM 746 C CA . ASN A 1 97 ? 27.650 48.650 1.541 1.00 15.63 97 ASN A CA 1
ATOM 747 C C . ASN A 1 97 ? 26.830 48.521 2.823 1.00 17.07 97 ASN A C 1
ATOM 748 O O . ASN A 1 97 ? 26.202 47.489 3.052 1.00 17.48 97 ASN A O 1
ATOM 753 N N . GLU A 1 98 ? 26.826 49.564 3.654 1.00 17.28 98 GLU A N 1
ATOM 754 C CA . GLU A 1 98 ? 26.061 49.527 4.899 1.00 19.56 98 GLU A CA 1
ATOM 755 C C . GLU A 1 98 ? 24.577 49.387 4.596 1.00 19.39 98 GLU A C 1
ATOM 756 O O . GLU A 1 98 ? 23.869 48.624 5.256 1.00 19.43 98 GLU A O 1
ATOM 762 N N . ALA A 1 99 ? 24.114 50.122 3.590 1.00 15.87 99 ALA A N 1
ATOM 763 C CA . ALA A 1 99 ? 22.713 50.079 3.188 1.00 15.76 99 ALA A CA 1
ATOM 764 C C . ALA A 1 99 ? 22.314 48.691 2.705 1.00 16.06 99 ALA A C 1
ATOM 765 O O . ALA A 1 99 ? 21.236 48.187 3.042 1.00 16.43 99 ALA A O 1
ATOM 767 N N . VAL A 1 100 ? 23.172 48.068 1.903 1.00 14.94 100 VAL A N 1
ATOM 768 C CA . VAL A 1 100 ? 22.853 46.739 1.406 1.00 13.35 100 VAL A CA 1
ATOM 769 C C . VAL A 1 100 ? 22.882 45.720 2.539 1.00 15.49 100 VAL A C 1
ATOM 770 O O . VAL A 1 100 ? 22.140 44.736 2.512 1.00 13.57 100 VAL A O 1
ATOM 774 N N . ALA A 1 101 ? 23.728 45.948 3.542 1.00 15.41 101 ALA A N 1
ATOM 775 C CA . ALA A 1 101 ? 23.783 45.020 4.670 1.00 14.68 101 ALA A CA 1
ATOM 776 C C . ALA A 1 101 ? 22.449 45.102 5.413 1.00 16.17 101 ALA A C 1
ATOM 777 O O . ALA A 1 101 ? 21.924 44.088 5.882 1.00 15.37 101 ALA A O 1
ATOM 779 N N . GLU A 1 102 ? 21.897 46.305 5.517 1.00 15.74 102 GLU A N 1
ATOM 780 C CA . GLU A 1 102 ? 20.609 46.474 6.193 1.00 18.74 102 GLU A CA 1
ATOM 781 C C . GLU A 1 102 ? 19.522 45.800 5.357 1.00 18.29 102 GLU A C 1
ATOM 782 O O . GLU A 1 102 ? 18.614 45.161 5.890 1.00 17.22 102 GLU A O 1
ATOM 788 N N . LEU A 1 103 ? 19.622 45.940 4.041 1.00 15.53 103 LEU A N 1
ATOM 789 C CA . LEU A 1 103 ? 18.643 45.341 3.137 1.00 15.03 103 LEU A CA 1
ATOM 790 C C . LEU A 1 103 ? 18.641 43.809 3.280 1.00 15.76 103 LEU A C 1
ATOM 791 O O . LEU A 1 103 ? 17.586 43.170 3.253 1.00 16.20 103 LEU A O 1
ATOM 796 N N . ASP A 1 104 ? 19.825 43.224 3.438 1.00 14.60 104 ASP A N 1
ATOM 797 C CA . ASP A 1 104 ? 19.952 41.782 3.611 1.00 15.58 104 ASP A CA 1
ATOM 798 C C . ASP A 1 104 ? 19.215 41.352 4.886 1.00 15.69 104 ASP A C 1
ATOM 799 O O . ASP A 1 104 ? 18.496 40.352 4.896 1.00 16.65 104 ASP A O 1
ATOM 804 N N . ALA A 1 105 ? 19.400 42.108 5.960 1.00 16.68 105 ALA A N 1
ATOM 805 C CA . ALA A 1 105 ? 18.752 41.791 7.228 1.00 17.56 105 ALA A CA 1
ATOM 806 C C . ALA A 1 105 ? 17.241 41.889 7.072 1.00 18.21 105 ALA A C 1
ATOM 807 O O . ALA A 1 105 ? 16.497 41.076 7.615 1.00 18.26 105 ALA A O 1
ATOM 809 N N . LEU A 1 106 ? 16.790 42.889 6.324 1.00 18.44 106 LEU A N 1
ATOM 810 C CA . LEU A 1 106 ? 15.360 43.074 6.105 1.00 18.81 106 LEU A CA 1
ATOM 811 C C . LEU A 1 106 ? 14.752 41.909 5.324 1.00 19.69 106 LEU A C 1
ATOM 812 O O . LEU A 1 106 ? 13.666 41.418 5.666 1.00 19.72 106 LEU A O 1
ATOM 817 N N . GLU A 1 107 ? 15.445 41.455 4.282 1.00 18.90 107 GLU A N 1
ATOM 818 C CA . GLU A 1 107 ? 14.939 40.345 3.485 1.00 19.19 107 GLU A CA 1
ATOM 819 C C . GLU A 1 107 ? 14.872 39.073 4.330 1.00 19.13 107 GLU A C 1
ATOM 820 O O . GLU A 1 107 ? 13.932 38.290 4.212 1.00 17.85 107 GLU A O 1
ATOM 826 N N . GLU A 1 108 ? 15.861 38.868 5.191 1.00 20.12 108 GLU A N 1
ATOM 827 C CA . GLU A 1 108 ? 15.857 37.687 6.046 1.00 21.83 108 GLU A CA 1
ATOM 828 C C . GLU A 1 108 ? 14.606 37.691 6.928 1.00 21.57 108 GLU A C 1
ATOM 829 O O . GLU A 1 108 ? 13.949 36.664 7.071 1.00 21.28 108 GLU A O 1
ATOM 835 N N . LYS A 1 109 ? 14.278 38.847 7.507 1.00 21.28 109 LYS A N 1
ATOM 836 C CA . LYS A 1 109 ? 13.090 38.987 8.360 1.00 21.90 109 LYS A CA 1
ATOM 837 C C . LYS A 1 109 ? 11.833 38.608 7.580 1.00 20.31 109 LYS A C 1
ATOM 838 O O . LYS A 1 109 ? 10.996 37.827 8.034 1.00 17.73 109 LYS A O 1
ATOM 844 N N . LEU A 1 110 ? 11.704 39.212 6.406 1.00 18.32 110 LEU A N 1
ATOM 845 C CA . LEU A 1 110 ? 10.570 38.990 5.530 1.00 16.90 110 LEU A CA 1
ATOM 846 C C . LEU A 1 110 ? 10.443 37.529 5.109 1.00 17.46 110 LEU A C 1
ATOM 847 O O . LEU A 1 110 ? 9.366 36.947 5.187 1.00 15.19 110 LEU A O 1
ATOM 852 N N . ALA A 1 111 ? 11.553 36.944 4.671 1.00 15.98 111 ALA A N 1
ATOM 853 C CA . ALA A 1 111 ? 11.571 35.558 4.219 1.00 16.96 111 ALA A CA 1
ATOM 854 C C . ALA A 1 111 ? 11.105 34.606 5.307 1.00 17.95 111 ALA A C 1
ATOM 855 O O . ALA A 1 111 ? 10.387 33.649 5.039 1.00 18.89 111 ALA A O 1
ATOM 857 N N . GLN A 1 112 ? 11.512 34.870 6.542 1.00 18.25 112 GLN A N 1
ATOM 858 C CA . GLN A 1 112 ? 11.118 34.016 7.650 1.00 19.13 112 GLN A CA 1
ATOM 859 C C . GLN A 1 112 ? 9.623 34.135 7.927 1.00 18.24 112 GLN A C 1
ATOM 860 O O . GLN A 1 112 ? 8.944 33.140 8.173 1.00 18.37 112 GLN A O 1
ATOM 866 N N . LEU A 1 113 ? 9.113 35.360 7.889 1.00 15.84 113 LEU A N 1
ATOM 867 C CA . LEU A 1 113 ? 7.701 35.587 8.147 1.00 14.83 113 LEU A CA 1
ATOM 868 C C . LEU A 1 113 ? 6.828 34.983 7.054 1.00 15.08 113 LEU A C 1
ATOM 869 O O . LEU A 1 113 ? 5.668 34.640 7.302 1.00 15.86 113 LEU A O 1
ATOM 874 N N . GLU A 1 114 ? 7.372 34.850 5.846 1.00 14.56 114 GLU A N 1
ATOM 875 C CA . GLU A 1 114 ? 6.602 34.283 4.745 1.00 15.66 114 GLU A CA 1
ATOM 876 C C . GLU A 1 114 ? 6.243 32.828 5.025 1.00 17.02 114 GLU A C 1
ATOM 877 O O . GLU A 1 114 ? 5.297 32.299 4.450 1.00 16.52 114 GLU A O 1
ATOM 883 N N . PHE A 1 115 ? 6.988 32.188 5.921 1.00 18.18 115 PHE A N 1
ATOM 884 C CA . PHE A 1 115 ? 6.710 30.796 6.255 1.00 17.41 115 PHE A CA 1
ATOM 885 C C . PHE A 1 115 ? 5.437 30.590 7.069 1.00 17.64 115 PHE A C 1
ATOM 886 O O . PHE A 1 115 ? 4.988 29.454 7.242 1.00 19.57 115 PHE A O 1
ATOM 894 N N . ARG A 1 116 ? 4.844 31.672 7.564 1.00 17.90 116 ARG A N 1
ATOM 895 C CA . ARG A 1 116 ? 3.592 31.546 8.308 1.00 18.23 116 ARG A CA 1
ATOM 896 C C . ARG A 1 116 ? 2.584 30.865 7.386 1.00 19.86 116 ARG A C 1
ATOM 897 O O . ARG A 1 116 ? 1.652 30.206 7.843 1.00 16.48 116 ARG A O 1
ATOM 905 N N . ARG A 1 117 ? 2.775 31.037 6.082 1.00 20.82 117 ARG A N 1
ATOM 906 C CA . ARG A 1 117 ? 1.882 30.437 5.095 1.00 24.72 117 ARG A CA 1
ATOM 907 C C . ARG A 1 117 ? 1.953 28.909 5.143 1.00 26.53 117 ARG A C 1
ATOM 908 O O . ARG A 1 117 ? 0.991 28.227 4.797 1.00 26.68 117 ARG A O 1
ATOM 924 N N . PHE A 1 119 ? 2.462 27.159 7.941 1.00 25.70 119 PHE A N 1
ATOM 925 C CA . PHE A 1 119 ? 1.958 26.655 9.211 1.00 25.94 119 PHE A CA 1
ATOM 926 C C . PHE A 1 119 ? 0.437 26.557 9.304 1.00 27.85 119 PHE A C 1
ATOM 927 O O . PHE A 1 119 ? -0.228 27.452 9.816 1.00 29.03 119 PHE A O 1
ATOM 935 N N . SER A 1 120 ? -0.099 25.444 8.814 1.00 31.29 120 SER A N 1
ATOM 936 C CA . SER A 1 120 ? -1.538 25.199 8.831 1.00 33.08 120 SER A CA 1
ATOM 937 C C . SER A 1 120 ? -1.941 24.342 10.029 1.00 33.94 120 SER A C 1
ATOM 938 O O . SER A 1 120 ? -3.125 24.227 10.350 1.00 35.59 120 SER A O 1
ATOM 941 N N . GLY A 1 121 ? -0.951 23.739 10.681 1.00 33.34 121 GLY A N 1
ATOM 942 C CA . GLY A 1 121 ? -1.218 22.901 11.836 1.00 32.01 121 GLY A CA 1
ATOM 943 C C . GLY A 1 121 ? -1.886 23.662 12.963 1.00 31.11 121 GLY A C 1
ATOM 944 O O . GLY A 1 121 ? -1.525 24.804 13.251 1.00 29.58 121 GLY A O 1
ATOM 945 N N . GLU A 1 122 ? -2.858 23.023 13.610 1.00 31.23 122 GLU A N 1
ATOM 946 C CA . GLU A 1 122 ? -3.599 23.637 14.708 1.00 30.95 122 GLU A CA 1
ATOM 947 C C . GLU A 1 122 ? -2.683 24.189 15.795 1.00 29.42 122 GLU A C 1
ATOM 948 O O . GLU A 1 122 ? -2.965 25.235 16.380 1.00 29.89 122 GLU A O 1
ATOM 954 N N . TYR A 1 123 ? -1.587 23.485 16.064 1.00 26.80 123 TYR A N 1
ATOM 955 C CA . TYR A 1 123 ? -0.647 23.901 17.103 1.00 24.47 123 TYR A CA 1
ATOM 956 C C . TYR A 1 123 ? 0.715 24.380 16.613 1.00 21.22 123 TYR A C 1
ATOM 957 O O . TYR A 1 123 ? 1.657 24.459 17.399 1.00 18.27 123 TYR A O 1
ATOM 966 N N . ASP A 1 124 ? 0.835 24.708 15.334 1.00 17.28 124 ASP A N 1
ATOM 967 C CA . ASP A 1 124 ? 2.122 25.174 14.834 1.00 17.32 124 ASP A CA 1
ATOM 968 C C . ASP A 1 124 ? 2.631 26.412 15.573 1.00 16.74 124 ASP A C 1
ATOM 969 O O . ASP A 1 124 ? 3.836 26.640 15.652 1.00 14.69 124 ASP A O 1
ATOM 974 N N . SER A 1 125 ? 1.717 27.203 16.124 1.00 15.47 125 SER A N 1
ATOM 975 C CA . SER A 1 125 ? 2.098 28.420 16.839 1.00 15.73 125 SER A CA 1
ATOM 976 C C . SER A 1 125 ? 2.614 28.186 18.260 1.00 15.94 125 SER A C 1
ATOM 977 O O . SER A 1 125 ? 3.191 29.082 18.871 1.00 15.80 125 SER A O 1
ATOM 980 N N . ALA A 1 126 ? 2.410 26.985 18.781 1.00 15.40 126 ALA A N 1
ATOM 981 C CA . ALA A 1 126 ? 2.793 26.671 20.153 1.00 14.60 126 ALA A CA 1
ATOM 982 C C . ALA A 1 126 ? 4.273 26.486 20.457 1.00 15.44 126 ALA A C 1
ATOM 983 O O . ALA A 1 126 ? 5.091 26.308 19.559 1.00 13.45 126 ALA A O 1
ATOM 985 N N . ASP A 1 127 ? 4.607 26.541 21.745 1.00 15.05 127 ASP A N 1
ATOM 986 C CA . ASP A 1 127 ? 5.979 26.299 22.166 1.00 13.96 127 ASP A CA 1
ATOM 987 C C . ASP A 1 127 ? 6.071 24.788 21.985 1.00 14.99 127 ASP A C 1
ATOM 988 O O . ASP A 1 127 ? 5.067 24.147 21.681 1.00 14.23 127 ASP A O 1
ATOM 993 N N . CYS A 1 128 ? 7.243 24.198 22.184 1.00 12.50 128 CYS A N 1
ATOM 994 C CA . CYS A 1 128 ? 7.348 22.753 22.008 1.00 12.36 128 CYS A CA 1
ATOM 995 C C . CYS A 1 128 ? 8.448 22.127 22.839 1.00 12.92 128 CYS A C 1
ATOM 996 O O . CYS A 1 128 ? 9.199 22.822 23.530 1.00 13.21 128 CYS A O 1
ATOM 999 N N . TYR A 1 129 ? 8.519 20.804 22.777 1.00 10.77 129 TYR A N 1
ATOM 1000 C CA . TYR A 1 129 ? 9.536 20.054 23.498 1.00 12.36 129 TYR A CA 1
ATOM 1001 C C . TYR A 1 129 ? 10.313 19.245 22.482 1.00 11.47 129 TYR A C 1
ATOM 1002 O O . TYR A 1 129 ? 9.760 18.801 21.474 1.00 11.39 129 TYR A O 1
ATOM 1011 N N . LEU A 1 130 ? 11.601 19.069 22.746 1.00 11.56 130 LEU A N 1
ATOM 1012 C CA . LEU A 1 130 ? 12.457 18.287 21.879 1.00 12.39 130 LEU A CA 1
ATOM 1013 C C . LEU A 1 130 ? 13.139 17.229 22.731 1.00 12.52 130 LEU A C 1
ATOM 1014 O O . LEU A 1 130 ? 13.857 17.560 23.673 1.00 12.10 130 LEU A O 1
ATOM 1019 N N . ASP A 1 131 ? 12.889 15.962 22.415 1.00 10.08 131 ASP A N 1
ATOM 1020 C CA . ASP A 1 131 ? 13.508 14.851 23.129 1.00 10.90 131 ASP A CA 1
ATOM 1021 C C . ASP A 1 131 ? 14.595 14.288 22.235 1.00 10.33 131 ASP A C 1
ATOM 1022 O O . ASP A 1 131 ? 14.327 13.959 21.082 1.00 11.12 131 ASP A O 1
ATOM 1027 N N . ILE A 1 132 ? 15.819 14.185 22.747 1.00 8.79 132 ILE A N 1
ATOM 1028 C CA . ILE A 1 132 ? 16.887 13.574 21.963 1.00 8.91 132 ILE A CA 1
ATOM 1029 C C . ILE A 1 132 ? 17.301 12.333 22.740 1.00 11.79 132 ILE A C 1
ATOM 1030 O O . ILE A 1 132 ? 17.477 12.390 23.962 1.00 13.15 132 ILE A O 1
ATOM 1035 N N . GLN A 1 133 ? 17.442 11.218 22.033 1.00 11.45 133 GLN A N 1
ATOM 1036 C CA . GLN A 1 133 ? 17.826 9.953 22.653 1.00 13.95 133 GLN A CA 1
ATOM 1037 C C . GLN A 1 133 ? 18.996 9.297 21.916 1.00 13.67 133 GLN A C 1
ATOM 1038 O O . GLN A 1 133 ? 18.934 9.075 20.711 1.00 11.31 133 GLN A O 1
ATOM 1044 N N . ALA A 1 134 ? 20.066 8.980 22.641 1.00 13.20 134 ALA A N 1
ATOM 1045 C CA . ALA A 1 134 ? 21.223 8.337 22.025 1.00 13.41 134 ALA A CA 1
ATOM 1046 C C . ALA A 1 134 ? 20.875 6.901 21.634 1.00 13.87 134 ALA A C 1
ATOM 1047 O O . ALA A 1 134 ? 20.152 6.211 22.355 1.00 14.00 134 ALA A O 1
ATOM 1049 N N . GLY A 1 135 ? 21.380 6.461 20.486 1.00 13.56 135 GLY A N 1
ATOM 1050 C CA . GLY A 1 135 ? 21.114 5.104 20.034 1.00 16.24 135 GLY A CA 1
ATOM 1051 C C . GLY A 1 135 ? 22.006 4.090 20.725 1.00 17.51 135 GLY A C 1
ATOM 1052 O O . GLY A 1 135 ? 22.687 4.429 21.698 1.00 17.91 135 GLY A O 1
ATOM 1053 N N . SER A 1 136 ? 22.010 2.853 20.227 1.00 16.85 136 SER A N 1
ATOM 1054 C CA . SER A 1 136 ? 22.822 1.790 20.814 1.00 19.91 136 SER A CA 1
ATOM 1055 C C . SER A 1 136 ? 24.227 1.753 20.229 1.00 20.02 136 SER A C 1
ATOM 1056 O O . SER A 1 136 ? 24.647 0.746 19.650 1.00 22.07 136 SER A O 1
ATOM 1059 N N . GLY A 1 137 ? 24.950 2.856 20.385 1.00 19.31 137 GLY A N 1
ATOM 1060 C CA . GLY A 1 137 ? 26.303 2.937 19.866 1.00 18.01 137 GLY A CA 1
ATOM 1061 C C . GLY A 1 137 ? 27.300 3.340 20.937 1.00 16.64 137 GLY A C 1
ATOM 1062 O O . GLY A 1 137 ? 28.372 3.871 20.627 1.00 15.80 137 GLY A O 1
ATOM 1063 N N . GLY A 1 138 ? 26.941 3.099 22.197 1.00 17.20 138 GLY A N 1
ATOM 1064 C CA . GLY A 1 138 ? 27.822 3.426 23.308 1.00 17.93 138 GLY A CA 1
ATOM 1065 C C . GLY A 1 138 ? 28.269 4.873 23.424 1.00 15.79 138 GLY A C 1
ATOM 1066 O O . GLY A 1 138 ? 27.505 5.794 23.154 1.00 15.56 138 GLY A O 1
ATOM 1067 N N . THR A 1 139 ? 29.519 5.067 23.839 1.00 13.53 139 THR A N 1
ATOM 1068 C CA . THR A 1 139 ? 30.092 6.398 24.012 1.00 13.79 139 THR A CA 1
ATOM 1069 C C . THR A 1 139 ? 29.980 7.239 22.743 1.00 12.85 139 THR A C 1
ATOM 1070 O O . THR A 1 139 ? 29.653 8.422 22.797 1.00 10.00 139 THR A O 1
ATOM 1074 N N . GLU A 1 140 ? 30.269 6.623 21.604 1.00 12.15 140 GLU A N 1
ATOM 1075 C CA . GLU A 1 140 ? 30.197 7.317 20.326 1.00 11.82 140 GLU A CA 1
ATOM 1076 C C . GLU A 1 140 ? 28.787 7.851 20.096 1.00 10.52 140 GLU A C 1
ATOM 1077 O O . GLU A 1 140 ? 28.612 9.014 19.728 1.00 13.74 140 GLU A O 1
ATOM 1083 N N . ALA A 1 141 ? 27.781 7.014 20.328 1.00 10.00 141 ALA A N 1
ATOM 1084 C CA . ALA A 1 141 ? 26.396 7.436 20.130 1.00 9.89 141 ALA A CA 1
ATOM 1085 C C . ALA A 1 141 ? 25.993 8.525 21.119 1.00 9.95 141 ALA A C 1
ATOM 1086 O O . ALA A 1 141 ? 25.214 9.414 20.791 1.00 11.33 141 ALA A O 1
ATOM 1088 N N . GLN A 1 142 ? 26.517 8.452 22.337 1.00 9.89 142 GLN A N 1
ATOM 1089 C CA . GLN A 1 142 ? 26.194 9.452 23.341 1.00 11.03 142 GLN A CA 1
ATOM 1090 C C . GLN A 1 142 ? 26.834 10.796 23.002 1.00 10.77 142 GLN A C 1
ATOM 1091 O O . GLN A 1 142 ? 26.258 11.854 23.266 1.00 9.75 142 GLN A O 1
ATOM 1097 N N . ASP A 1 143 ? 28.026 10.767 22.414 1.00 11.34 143 ASP A N 1
ATOM 1098 C CA . ASP A 1 143 ? 28.684 12.007 22.018 1.00 11.24 143 ASP A CA 1
ATOM 1099 C C . ASP A 1 143 ? 27.840 12.622 20.896 1.00 11.84 143 ASP A C 1
ATOM 1100 O O . ASP A 1 143 ? 27.616 13.838 20.852 1.00 9.72 143 ASP A O 1
ATOM 1105 N N . TRP A 1 144 ? 27.363 11.769 20.000 1.00 11.53 144 TRP A N 1
ATOM 1106 C CA . TRP A 1 144 ? 26.542 12.215 18.877 1.00 11.68 144 TRP A CA 1
ATOM 1107 C C . TRP A 1 144 ? 25.280 12.908 19.392 1.00 10.57 144 TRP A C 1
ATOM 1108 O O . TRP A 1 144 ? 24.930 13.988 18.929 1.00 10.36 144 TRP A O 1
ATOM 1119 N N . ALA A 1 145 ? 24.605 12.297 20.363 1.00 10.40 145 ALA A N 1
ATOM 1120 C CA . ALA A 1 145 ? 23.403 12.892 20.923 1.00 10.54 145 ALA A CA 1
ATOM 1121 C C . ALA A 1 145 ? 23.716 14.264 21.522 1.00 10.79 145 ALA A C 1
ATOM 1122 O O . ALA A 1 145 ? 22.913 15.193 21.412 1.00 11.14 145 ALA A O 1
ATOM 1124 N N . SER A 1 146 ? 24.885 14.402 22.145 1.00 11.06 146 SER A N 1
ATOM 1125 C CA . SER A 1 146 ? 25.247 15.680 22.751 1.00 10.19 146 SER A CA 1
ATOM 1126 C C . SER A 1 146 ? 25.556 16.741 21.703 1.00 9.90 146 SER A C 1
ATOM 1127 O O . SER A 1 146 ? 25.360 17.929 21.949 1.00 9.05 146 SER A O 1
ATOM 1138 N N . LEU A 1 148 ? 24.041 16.841 18.816 1.00 8.77 148 LEU A N 1
ATOM 1139 C CA . LEU A 1 148 ? 22.726 17.225 18.325 1.00 8.91 148 LEU A CA 1
ATOM 1140 C C . LEU A 1 148 ? 22.099 18.207 19.298 1.00 9.70 148 LEU A C 1
ATOM 1141 O O . LEU A 1 148 ? 21.463 19.173 18.888 1.00 8.39 148 LEU A O 1
ATOM 1146 N N . GLU A 1 149 ? 22.271 17.946 20.590 1.00 9.24 149 GLU A N 1
ATOM 1147 C CA . GLU A 1 149 ? 21.739 18.830 21.620 1.00 10.28 149 GLU A CA 1
ATOM 1148 C C . GLU A 1 149 ? 22.291 20.249 21.423 1.00 10.33 149 GLU A C 1
ATOM 1149 O O . GLU A 1 149 ? 21.541 21.226 21.405 1.00 10.17 149 GLU A O 1
ATOM 1155 N N . ARG A 1 150 ? 23.610 20.349 21.281 1.00 10.31 150 ARG A N 1
ATOM 1156 C CA . ARG A 1 150 ? 24.290 21.625 21.084 1.00 11.50 150 ARG A CA 1
ATOM 1157 C C . ARG A 1 150 ? 23.789 22.300 19.816 1.00 10.01 150 ARG A C 1
ATOM 1158 O O . ARG A 1 150 ? 23.517 23.508 19.794 1.00 8.83 150 ARG A O 1
ATOM 1174 N N . TYR A 1 152 ? 20.851 21.981 18.197 1.00 10.90 152 TYR A N 1
ATOM 1175 C CA . TYR A 1 152 ? 19.506 22.521 18.354 1.00 10.74 152 TYR A CA 1
ATOM 1176 C C . TYR A 1 152 ? 19.435 23.715 19.300 1.00 10.50 152 TYR A C 1
ATOM 1177 O O . TYR A 1 152 ? 18.666 24.646 19.065 1.00 10.27 152 TYR A O 1
ATOM 1186 N N . LEU A 1 153 ? 20.220 23.688 20.375 1.00 9.87 153 LEU A N 1
ATOM 1187 C CA . LEU A 1 153 ? 20.228 24.805 21.313 1.00 9.24 153 LEU A CA 1
ATOM 1188 C C . LEU A 1 153 ? 20.735 26.058 20.606 1.00 9.60 153 LEU A C 1
ATOM 1189 O O . LEU A 1 153 ? 20.180 27.147 20.784 1.00 10.66 153 LEU A O 1
ATOM 1194 N N . ARG A 1 154 ? 21.785 25.908 19.799 1.00 9.22 154 ARG A N 1
ATOM 1195 C CA . ARG A 1 154 ? 22.346 27.056 19.084 1.00 8.85 154 ARG A CA 1
ATOM 1196 C C . ARG A 1 154 ? 21.389 27.559 18.006 1.00 11.30 154 ARG A C 1
ATOM 1197 O O . ARG A 1 154 ? 21.255 28.771 17.801 1.00 10.76 154 ARG A O 1
ATOM 1205 N N . TRP A 1 155 ? 20.740 26.632 17.304 1.00 8.60 155 TRP A N 1
ATOM 1206 C CA . TRP A 1 155 ? 19.782 27.020 16.268 1.00 10.87 155 TRP A CA 1
ATOM 1207 C C . TRP A 1 155 ? 18.623 27.781 16.914 1.00 10.12 155 TRP A C 1
ATOM 1208 O O . TRP A 1 155 ? 18.213 28.849 16.437 1.00 10.37 155 TRP A O 1
ATOM 1219 N N . ALA A 1 156 ? 18.099 27.227 18.004 1.00 11.97 156 ALA A N 1
ATOM 1220 C CA . ALA A 1 156 ? 16.985 27.842 18.718 1.00 11.44 156 ALA A CA 1
ATOM 1221 C C . ALA A 1 156 ? 17.298 29.288 19.079 1.00 13.35 156 ALA A C 1
ATOM 1222 O O . ALA A 1 156 ? 16.493 30.186 18.837 1.00 13.18 156 ALA A O 1
ATOM 1224 N N . GLU A 1 157 ? 18.474 29.512 19.655 1.00 11.17 157 GLU A N 1
ATOM 1225 C CA . GLU A 1 157 ? 18.875 30.858 20.030 1.00 12.73 157 GLU A CA 1
ATOM 1226 C C . GLU A 1 157 ? 18.944 31.752 18.786 1.00 13.19 157 GLU A C 1
ATOM 1227 O O . GLU A 1 157 ? 18.483 32.900 18.814 1.00 14.00 157 GLU A O 1
ATOM 1233 N N . SER A 1 158 ? 19.481 31.220 17.688 1.00 11.85 158 SER A N 1
ATOM 1234 C CA . SER A 1 158 ? 19.592 31.996 16.454 1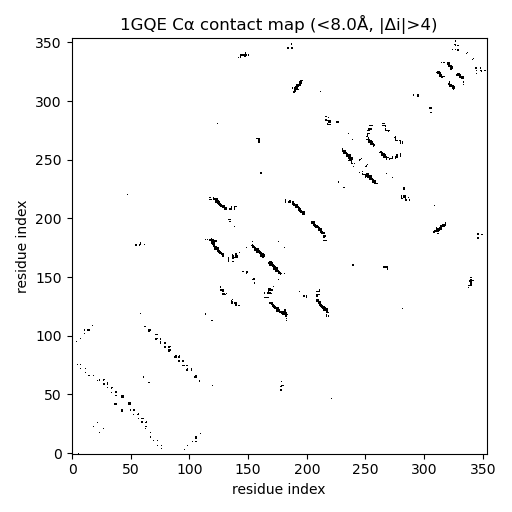.00 11.95 158 SER A CA 1
ATOM 1235 C C . SER A 1 158 ? 18.230 32.431 15.940 1.00 13.39 158 SER A C 1
ATOM 1236 O O . SER A 1 158 ? 18.130 33.427 15.228 1.00 13.96 158 SER A O 1
ATOM 1239 N N . ARG A 1 159 ? 17.184 31.691 16.300 1.00 12.03 159 ARG A N 1
ATOM 1240 C CA . ARG A 1 159 ? 15.829 32.017 15.857 1.00 14.75 159 ARG A CA 1
ATOM 1241 C C . ARG A 1 159 ? 15.062 32.872 16.871 1.00 15.64 159 ARG A C 1
ATOM 1242 O O . ARG A 1 159 ? 13.892 33.214 16.662 1.00 14.92 159 ARG A O 1
ATOM 1250 N N . GLY A 1 160 ? 15.724 33.224 17.962 1.00 13.66 160 GLY A N 1
ATOM 1251 C CA . GLY A 1 160 ? 15.073 34.023 18.983 1.00 14.65 160 GLY A CA 1
ATOM 1252 C C . GLY A 1 160 ? 14.154 33.217 19.885 1.00 14.37 160 GLY A C 1
ATOM 1253 O O . GLY A 1 160 ? 13.285 33.781 20.549 1.00 15.97 160 GLY A O 1
ATOM 1254 N N . PHE A 1 161 ? 14.331 31.898 19.904 1.00 13.47 161 PHE A N 1
ATOM 1255 C CA . PHE A 1 161 ? 13.524 31.026 20.758 1.00 11.88 161 PHE A CA 1
ATOM 1256 C C . PHE A 1 161 ? 14.274 30.838 22.071 1.00 13.64 161 PHE A C 1
ATOM 1257 O O . PHE A 1 161 ? 15.500 30.752 22.078 1.00 15.63 161 PHE A O 1
ATOM 1265 N N . LYS A 1 162 ? 13.548 30.773 23.179 1.00 10.61 162 LYS A N 1
ATOM 1266 C CA . LYS A 1 162 ? 14.192 30.568 24.467 1.00 10.38 162 LYS A CA 1
ATOM 1267 C C . LYS A 1 162 ? 14.265 29.061 24.709 1.00 12.09 162 LYS A C 1
ATOM 1268 O O . LYS A 1 162 ? 13.445 28.307 24.184 1.00 12.65 162 LYS A O 1
ATOM 1274 N N . THR A 1 163 ? 15.241 28.622 25.495 1.00 10.80 163 THR A N 1
ATOM 1275 C CA . THR A 1 163 ? 15.387 27.199 25.765 1.00 11.94 163 THR A CA 1
ATOM 1276 C C . THR A 1 163 ? 15.610 26.902 27.243 1.00 14.07 163 THR A C 1
ATOM 1277 O O . THR A 1 163 ? 16.183 27.713 27.987 1.00 12.30 163 THR A O 1
ATOM 1281 N N . GLU A 1 164 ? 15.140 25.731 27.658 1.00 14.23 164 GLU A N 1
ATOM 1282 C CA . GLU A 1 164 ? 15.283 25.271 29.030 1.00 15.81 164 GLU A CA 1
ATOM 1283 C C . GLU A 1 164 ? 15.532 23.774 29.025 1.00 14.36 164 GLU A C 1
ATOM 1284 O O . GLU A 1 164 ? 14.814 23.030 28.366 1.00 12.73 164 GLU A O 1
ATOM 1290 N N . ILE A 1 165 ? 16.560 23.328 29.740 1.00 12.31 165 ILE A N 1
ATOM 1291 C CA . ILE A 1 165 ? 16.845 21.903 29.802 1.00 13.32 165 ILE A CA 1
ATOM 1292 C C . ILE A 1 165 ? 15.941 21.322 30.882 1.00 13.97 165 ILE A C 1
ATOM 1293 O O . ILE A 1 165 ? 16.117 21.599 32.070 1.00 14.93 165 ILE A O 1
ATOM 1298 N N . ILE A 1 166 ? 14.962 20.534 30.448 1.00 12.38 166 ILE A N 1
ATOM 1299 C CA . ILE A 1 166 ? 13.980 19.910 31.331 1.00 12.24 166 ILE A CA 1
ATOM 1300 C C . ILE A 1 166 ? 14.509 18.625 31.956 1.00 13.64 166 ILE A C 1
ATOM 1301 O O . ILE A 1 166 ? 14.317 18.378 33.155 1.00 12.97 166 ILE A O 1
ATOM 1306 N N . GLU A 1 167 ? 15.168 17.811 31.133 1.00 13.54 167 GLU A N 1
ATOM 1307 C CA . GLU A 1 167 ? 15.737 16.537 31.562 1.00 15.39 167 GLU A CA 1
ATOM 1308 C C . GLU A 1 167 ? 17.061 16.337 30.844 1.00 15.54 167 GLU A C 1
ATOM 1309 O O . GLU A 1 167 ? 17.212 16.713 29.686 1.00 15.64 167 GLU A O 1
ATOM 1315 N N . GLU A 1 168 ? 18.031 15.768 31.539 1.00 15.71 168 GLU A N 1
ATOM 1316 C CA . GLU A 1 168 ? 19.307 15.473 30.907 1.00 15.04 168 GLU A CA 1
ATOM 1317 C C . GLU A 1 168 ? 19.992 14.359 31.669 1.00 14.80 168 GLU A C 1
ATOM 1318 O O . GLU A 1 168 ? 20.136 14.422 32.891 1.00 13.25 168 GLU A O 1
ATOM 1324 N N . SER A 1 169 ? 20.390 13.333 30.929 1.00 12.66 169 SER A N 1
ATOM 1325 C 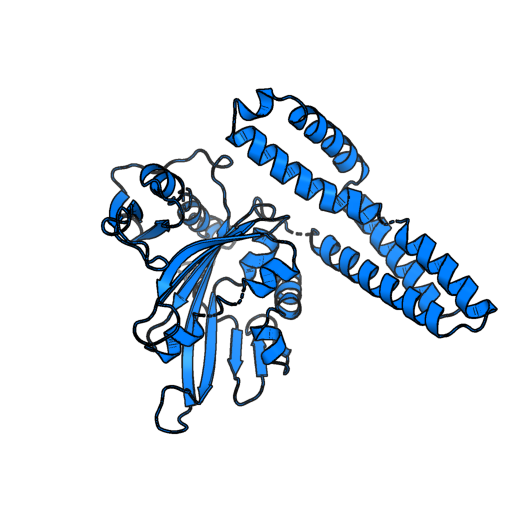CA . SER A 1 169 ? 21.083 12.183 31.483 1.00 13.35 169 SER A CA 1
ATOM 1326 C C . SER A 1 169 ? 22.403 12.088 30.740 1.00 13.48 169 SER A C 1
ATOM 1327 O O . SER A 1 169 ? 22.433 11.828 29.538 1.00 11.89 169 SER A O 1
ATOM 1330 N N . GLU A 1 170 ? 23.503 12.297 31.447 1.00 11.88 170 GLU A N 1
ATOM 1331 C CA . GLU A 1 170 ? 24.801 12.244 30.789 1.00 14.01 170 GLU A CA 1
ATOM 1332 C C . GLU A 1 170 ? 25.295 10.831 30.561 1.00 14.61 170 GLU A C 1
ATOM 1333 O O . GLU A 1 170 ? 24.883 9.890 31.253 1.00 14.30 170 GLU A O 1
ATOM 1339 N N . GLY A 1 171 ? 26.173 10.686 29.576 1.00 13.93 171 GLY A N 1
ATOM 1340 C CA . GLY A 1 171 ? 26.738 9.384 29.276 1.00 12.48 171 GLY A CA 1
ATOM 1341 C C . GLY A 1 171 ? 27.847 9.110 30.278 1.00 12.54 171 GLY A C 1
ATOM 1342 O O . GLY A 1 171 ? 28.356 10.039 30.902 1.00 10.88 171 GLY A O 1
ATOM 1343 N N . GLU A 1 172 ? 28.218 7.846 30.441 1.00 13.55 172 GLU A N 1
ATOM 1344 C CA . GLU A 1 172 ? 29.271 7.482 31.386 1.00 15.98 172 GLU A CA 1
ATOM 1345 C C . GLU A 1 172 ? 30.629 8.099 31.071 1.00 16.90 172 GLU A C 1
ATOM 1346 O O . GLU A 1 172 ? 31.310 8.599 31.962 1.00 17.14 172 GLU A O 1
ATOM 1352 N N . VAL A 1 173 ? 31.019 8.062 29.803 1.00 14.86 173 VAL A N 1
ATOM 1353 C CA . VAL A 1 173 ? 32.319 8.574 29.391 1.00 15.17 173 VAL A CA 1
ATOM 1354 C C . VAL A 1 173 ? 32.242 9.944 28.735 1.00 16.69 173 VAL A C 1
ATOM 1355 O O . VAL A 1 173 ? 33.086 10.810 28.982 1.00 16.72 173 VAL A O 1
ATOM 1359 N N . ALA A 1 174 ? 31.224 10.146 27.906 1.00 14.55 174 ALA A N 1
ATOM 1360 C CA . ALA A 1 174 ? 31.057 11.418 27.227 1.00 14.68 174 ALA A CA 1
ATOM 1361 C C . ALA A 1 174 ? 29.625 11.574 26.746 1.00 14.98 174 ALA A C 1
ATOM 1362 O O . ALA A 1 174 ? 28.842 10.629 26.787 1.00 13.76 174 ALA A O 1
ATOM 1364 N N . GLY A 1 175 ? 29.299 12.783 26.305 1.00 14.62 175 GLY A N 1
ATOM 1365 C CA . GLY A 1 175 ? 27.976 13.062 25.776 1.00 13.80 175 GLY A CA 1
ATOM 1366 C C . GLY A 1 175 ? 26.804 12.835 26.703 1.00 14.54 175 GLY A C 1
ATOM 1367 O O . GLY A 1 175 ? 26.920 12.912 27.934 1.00 12.53 175 GLY A O 1
ATOM 1368 N N . ILE A 1 176 ? 25.660 12.548 26.095 1.00 11.28 176 ILE A N 1
ATOM 1369 C CA . ILE A 1 176 ? 24.433 12.326 26.842 1.00 12.03 176 ILE A CA 1
ATOM 1370 C C . ILE A 1 176 ? 23.681 11.104 26.351 1.00 12.72 176 ILE A C 1
ATOM 1371 O O . ILE A 1 176 ? 23.834 10.668 25.208 1.00 11.39 176 ILE A O 1
ATOM 1376 N N . LYS A 1 177 ? 22.867 10.541 27.229 1.00 9.90 177 LYS A N 1
ATOM 1377 C CA . LYS A 1 177 ? 22.048 9.407 26.846 1.00 9.36 177 LYS A CA 1
ATOM 1378 C C . LYS A 1 177 ? 20.716 9.987 26.379 1.00 9.99 177 LYS A C 1
ATOM 1379 O O . LYS A 1 177 ? 20.083 9.464 25.456 1.00 11.62 177 LYS A O 1
ATOM 1385 N N . SER A 1 178 ? 20.306 11.086 27.010 1.00 11.70 178 SER A N 1
ATOM 1386 C CA . SER A 1 178 ? 19.040 11.732 26.676 1.00 12.45 178 SER A CA 1
ATOM 1387 C C . SER A 1 178 ? 18.935 13.170 27.164 1.00 12.29 178 SER A C 1
ATOM 1388 O O . SER A 1 178 ? 19.653 13.598 28.066 1.00 13.24 178 SER A O 1
ATOM 1391 N N . VAL A 1 179 ? 18.026 13.915 26.553 1.00 11.39 179 VAL A N 1
ATOM 1392 C CA . VAL A 1 179 ? 17.761 15.279 26.971 1.00 10.37 179 VAL A CA 1
ATOM 1393 C C . VAL A 1 179 ? 16.388 15.691 26.470 1.00 10.06 179 VAL A C 1
ATOM 1394 O O . VAL A 1 179 ? 15.935 15.232 25.424 1.00 9.43 179 VAL A O 1
ATOM 1398 N N . THR A 1 180 ? 15.701 16.502 27.261 1.00 10.33 180 THR A N 1
ATOM 1399 C CA . THR A 1 180 ? 14.409 17.038 26.855 1.00 11.03 180 THR A CA 1
ATOM 1400 C C . THR A 1 180 ? 14.610 18.541 26.967 1.00 10.31 180 THR A C 1
ATOM 1401 O O . THR A 1 180 ? 15.001 19.039 28.024 1.00 10.45 180 THR A O 1
ATOM 1405 N N . ILE A 1 181 ? 14.370 19.252 25.872 1.00 10.47 181 ILE A N 1
ATOM 1406 C CA . ILE A 1 181 ? 14.537 20.705 25.850 1.00 11.50 181 ILE A CA 1
ATOM 1407 C C . ILE A 1 181 ? 13.204 21.368 25.550 1.00 12.45 181 ILE A C 1
ATOM 1408 O O . ILE A 1 181 ? 12.495 20.950 24.638 1.00 11.96 181 ILE A O 1
ATOM 1413 N N . LYS A 1 182 ? 12.837 22.382 26.324 1.00 11.37 182 LYS A N 1
ATOM 1414 C CA . LYS A 1 182 ? 11.606 23.089 26.013 1.00 11.83 182 LYS A CA 1
ATOM 1415 C C . LYS A 1 182 ? 12.051 24.288 25.172 1.00 11.37 182 LYS A C 1
ATOM 1416 O O . LYS A 1 182 ? 12.921 25.057 25.580 1.00 12.64 182 LYS A O 1
ATOM 1422 N N . ILE A 1 183 ? 11.484 24.409 23.974 1.00 12.11 183 ILE A N 1
ATOM 1423 C CA . ILE A 1 183 ? 11.817 25.497 23.062 1.00 11.48 183 ILE A CA 1
ATOM 1424 C C . ILE A 1 183 ? 10.603 26.414 22.999 1.00 12.31 183 ILE A C 1
ATOM 1425 O O . ILE A 1 183 ? 9.541 26.002 22.544 1.00 11.00 183 ILE A O 1
ATOM 1430 N N . SER A 1 184 ? 10.765 27.658 23.441 1.00 11.76 184 SER A N 1
ATOM 1431 C CA . SER A 1 184 ? 9.650 28.598 23.476 1.00 11.61 184 SER A CA 1
ATOM 1432 C C . SER A 1 184 ? 9.796 29.817 22.565 1.00 11.84 184 SER A C 1
ATOM 1433 O O . SER A 1 184 ? 10.811 30.514 22.573 1.00 12.30 184 SER A O 1
ATOM 1436 N N . GLY A 1 185 ? 8.757 30.079 21.783 1.00 10.55 185 GLY A N 1
ATOM 1437 C CA . GLY A 1 185 ? 8.810 31.212 20.885 1.00 13.30 185 GLY A CA 1
ATOM 1438 C C . GLY A 1 185 ? 7.697 31.194 19.863 1.00 13.45 185 GLY A C 1
ATOM 1439 O O . GLY A 1 185 ? 6.852 30.299 19.854 1.00 11.57 185 GLY A O 1
ATOM 1440 N N . ASP A 1 186 ? 7.709 32.199 18.998 1.00 13.91 186 ASP A N 1
ATOM 1441 C CA . ASP A 1 186 ? 6.704 32.345 17.958 1.00 13.31 186 ASP A CA 1
ATOM 1442 C C . ASP A 1 186 ? 6.774 31.181 16.971 1.00 12.27 186 ASP A C 1
ATOM 1443 O O . ASP A 1 186 ? 7.772 31.014 16.277 1.00 12.91 186 ASP A O 1
ATOM 1448 N N . TYR A 1 187 ? 5.713 30.378 16.920 1.00 11.77 187 TYR A N 1
ATOM 1449 C CA . TYR A 1 187 ? 5.649 29.230 16.016 1.00 11.54 187 TYR A CA 1
ATOM 1450 C C . TYR A 1 187 ? 6.817 28.264 16.158 1.00 12.92 187 TYR A C 1
ATOM 1451 O O . TYR A 1 187 ? 7.295 27.692 15.168 1.00 10.20 187 TYR A O 1
ATOM 1460 N N . ALA A 1 188 ? 7.263 28.064 17.396 1.00 12.29 188 ALA A N 1
ATOM 1461 C CA . ALA A 1 188 ? 8.377 27.153 17.656 1.00 11.65 188 ALA A CA 1
ATOM 1462 C C . ALA A 1 188 ? 8.093 25.726 17.177 1.00 11.29 188 ALA A C 1
ATOM 1463 O O . ALA A 1 188 ? 8.958 25.093 16.560 1.00 11.32 188 ALA A O 1
ATOM 1465 N N . TYR A 1 189 ? 6.888 25.218 17.449 1.00 10.37 189 TYR A N 1
ATOM 1466 C CA . TYR A 1 189 ? 6.536 23.855 17.040 1.00 11.16 189 TYR A CA 1
ATOM 1467 C C . TYR A 1 189 ? 6.525 23.737 15.518 1.00 11.58 189 TYR A C 1
ATOM 1468 O O . TYR A 1 189 ? 7.046 22.769 14.954 1.00 10.93 189 TYR A O 1
ATOM 1477 N N . GLY A 1 190 ? 5.930 24.722 14.854 1.00 11.11 190 GLY A N 1
ATOM 1478 C CA . GLY A 1 190 ? 5.889 24.696 13.402 1.00 10.21 190 GLY A CA 1
ATOM 1479 C C . GLY A 1 190 ? 7.291 24.661 12.824 1.00 12.39 190 GLY A C 1
ATOM 1480 O O . GLY A 1 190 ? 7.576 23.911 11.888 1.00 10.63 190 GLY A O 1
ATOM 1481 N N . TRP A 1 191 ? 8.178 25.471 13.392 1.00 10.10 191 TRP A N 1
ATOM 1482 C CA . TRP A 1 191 ? 9.557 25.539 12.917 1.00 11.83 191 TRP A CA 1
ATOM 1483 C C . TRP A 1 191 ? 10.432 24.340 13.250 1.00 12.90 191 TRP A C 1
ATOM 1484 O O . TRP A 1 191 ? 11.383 24.049 12.525 1.00 13.70 191 TRP A O 1
ATOM 1495 N N . LEU A 1 192 ? 10.122 23.628 14.326 1.00 12.03 192 LEU A N 1
ATOM 1496 C CA . LEU A 1 192 ? 10.963 22.502 14.718 1.00 13.00 192 LEU A CA 1
ATOM 1497 C C . LEU A 1 192 ? 10.411 21.104 14.438 1.00 13.57 192 LEU A C 1
ATOM 1498 O O . LEU A 1 192 ? 11.177 20.144 14.338 1.00 13.46 192 LEU A O 1
ATOM 1503 N N . ARG A 1 193 ? 9.097 20.980 14.274 1.00 11.76 193 ARG A N 1
ATOM 1504 C CA . ARG A 1 193 ? 8.512 19.657 14.086 1.00 13.53 193 ARG A CA 1
ATOM 1505 C C . ARG A 1 193 ? 9.060 18.764 12.980 1.00 13.40 193 ARG A C 1
ATOM 1506 O O . ARG A 1 193 ? 9.100 17.550 13.153 1.00 12.25 193 ARG A O 1
ATOM 1514 N N . THR A 1 194 ? 9.497 19.331 11.861 1.00 12.93 194 THR A N 1
ATOM 1515 C CA . THR A 1 194 ? 10.027 18.487 10.795 1.00 12.38 194 THR A CA 1
ATOM 1516 C C . THR A 1 194 ? 11.421 17.918 11.083 1.00 11.54 194 THR A C 1
ATOM 1517 O O . THR A 1 194 ? 12.021 17.279 10.220 1.00 12.31 194 THR A O 1
ATOM 1521 N N . GLU A 1 195 ? 11.934 18.143 12.290 1.00 11.34 195 GLU A N 1
ATOM 1522 C CA . GLU A 1 195 ? 13.243 17.596 12.661 1.00 10.44 195 GLU A CA 1
ATOM 1523 C C . GLU A 1 195 ? 13.057 16.265 13.386 1.00 12.60 195 GLU A C 1
ATOM 1524 O O . GLU A 1 195 ? 14.027 15.595 13.754 1.00 12.94 195 GLU A O 1
ATOM 1530 N N . THR A 1 196 ? 11.798 15.877 13.583 1.00 12.19 196 THR A N 1
ATOM 1531 C CA . THR A 1 196 ? 11.486 14.614 14.248 1.00 9.79 196 THR A CA 1
ATOM 1532 C C . THR A 1 196 ? 11.946 13.465 13.361 1.00 12.69 196 THR A C 1
ATOM 1533 O O . THR A 1 196 ? 11.631 13.426 12.168 1.00 10.33 196 THR A O 1
ATOM 1537 N N . GLY A 1 197 ? 12.710 12.541 13.938 1.00 11.68 197 GLY A N 1
ATOM 1538 C CA . GLY A 1 197 ? 13.197 11.405 13.173 1.00 13.35 197 GLY A CA 1
ATOM 1539 C C . GLY A 1 197 ? 14.570 10.968 13.641 1.00 12.75 197 GLY A C 1
ATOM 1540 O O . GLY A 1 197 ? 15.066 11.441 14.674 1.00 12.72 197 GLY A O 1
ATOM 1541 N N . VAL A 1 198 ? 15.184 10.058 12.897 1.00 11.51 198 VAL A N 1
ATOM 1542 C CA . VAL A 1 198 ? 16.502 9.566 13.253 1.00 11.23 198 VAL A CA 1
ATOM 1543 C C . VAL A 1 198 ? 17.598 10.280 12.469 1.00 12.07 198 VAL A C 1
ATOM 1544 O O . VAL A 1 198 ? 17.509 10.454 11.250 1.00 10.44 198 VAL A O 1
ATOM 1548 N N . HIS A 1 199 ? 18.628 10.703 13.198 1.00 10.43 199 HIS A N 1
ATOM 1549 C CA . HIS A 1 199 ? 19.760 11.420 12.632 1.00 11.14 199 HIS A CA 1
ATOM 1550 C C . HIS A 1 199 ? 20.959 10.482 12.688 1.00 11.85 199 HIS A C 1
ATOM 1551 O O . HIS A 1 199 ? 21.335 10.010 13.759 1.00 11.28 199 HIS A O 1
ATOM 1558 N N . ARG A 1 200 ? 21.538 10.225 11.517 1.00 9.78 200 ARG A N 1
ATOM 1559 C CA . ARG A 1 200 ? 22.657 9.304 11.334 1.00 12.10 200 ARG A CA 1
ATOM 1560 C C . ARG A 1 200 ? 24.019 9.986 11.222 1.00 11.64 200 ARG A C 1
ATOM 1561 O O . ARG A 1 200 ? 24.228 10.850 10.375 1.00 12.55 200 ARG A O 1
ATOM 1569 N N . LEU A 1 201 ? 24.955 9.575 12.067 1.00 10.66 201 LEU A N 1
ATOM 1570 C CA . LEU A 1 201 ? 26.304 10.137 12.044 1.00 10.21 201 LEU A CA 1
ATOM 1571 C C . LEU A 1 201 ? 27.317 9.102 11.557 1.00 10.88 201 LEU A C 1
ATOM 1572 O O . LEU A 1 201 ? 27.268 7.941 11.966 1.00 10.90 201 LEU A O 1
ATOM 1577 N N . VAL A 1 202 ? 28.222 9.528 10.679 1.00 13.11 202 VAL A N 1
ATOM 1578 C CA . VAL A 1 202 ? 29.267 8.657 10.154 1.00 13.16 202 VAL A CA 1
ATOM 1579 C C . VAL A 1 202 ? 30.588 9.424 10.222 1.00 13.22 202 VAL A C 1
ATOM 1580 O O . VAL A 1 202 ? 30.757 10.445 9.560 1.00 11.70 202 VAL A O 1
ATOM 1584 N N . ARG A 1 203 ? 31.528 8.934 11.021 1.00 12.03 203 ARG A N 1
ATOM 1585 C CA . ARG A 1 203 ? 32.815 9.609 11.154 1.00 12.66 203 ARG A CA 1
ATOM 1586 C C . ARG A 1 203 ? 33.816 8.669 11.787 1.00 14.09 203 ARG A C 1
ATOM 1587 O O . ARG A 1 203 ? 33.477 7.556 12.185 1.00 16.00 203 ARG A O 1
ATOM 1595 N N . LYS A 1 204 ? 35.059 9.123 11.869 1.00 17.75 204 LYS A N 1
ATOM 1596 C CA . LYS A 1 204 ? 36.087 8.350 12.534 1.00 19.36 204 LYS A CA 1
ATOM 1597 C C . LYS A 1 204 ? 35.835 8.719 13.990 1.00 19.36 204 LYS A C 1
ATOM 1598 O O . LYS A 1 204 ? 35.763 9.898 14.324 1.00 19.25 204 LYS A O 1
ATOM 1604 N N . SER A 1 205 ? 35.671 7.721 14.849 1.00 20.69 205 SER A N 1
ATOM 1605 C CA . SER A 1 205 ? 35.394 7.982 16.258 1.00 21.61 205 SER A CA 1
ATOM 1606 C C . SER A 1 205 ? 36.616 8.393 17.060 1.00 22.13 205 SER A C 1
ATOM 1607 O O . SER A 1 205 ? 37.652 7.738 17.011 1.00 23.09 205 SER A O 1
ATOM 1610 N N . PRO A 1 206 ? 36.502 9.487 17.820 1.00 24.05 206 PRO A N 1
ATOM 1611 C CA . PRO A 1 206 ? 37.636 9.946 18.626 1.00 24.34 206 PRO A CA 1
ATOM 1612 C C . PRO A 1 206 ? 37.825 9.087 19.874 1.00 25.38 206 PRO A C 1
ATOM 1613 O O . PRO A 1 206 ? 38.768 9.290 20.641 1.00 26.33 206 PRO A O 1
ATOM 1617 N N . PHE A 1 207 ? 36.935 8.116 20.059 1.00 25.16 207 PHE A N 1
ATOM 1618 C CA . PHE A 1 207 ? 36.983 7.219 21.210 1.00 27.01 207 PHE A CA 1
ATOM 1619 C C . PHE A 1 207 ? 37.558 5.858 20.854 1.00 30.11 207 PHE A C 1
ATOM 1620 O O . PHE A 1 207 ? 37.777 5.020 21.730 1.00 30.05 207 PHE A O 1
ATOM 1628 N N . ASP A 1 208 ? 37.787 5.639 19.566 1.00 34.02 208 ASP A N 1
ATOM 1629 C CA . ASP A 1 208 ? 38.339 4.380 19.093 1.00 39.54 208 ASP A CA 1
ATOM 1630 C C . ASP A 1 208 ? 39.837 4.515 18.868 1.00 41.75 208 ASP A C 1
ATOM 1631 O O . ASP A 1 208 ? 40.294 5.448 18.211 1.00 42.65 208 ASP A O 1
ATOM 1636 N N . SER A 1 209 ? 40.595 3.579 19.429 1.00 45.60 209 SER A N 1
ATOM 1637 C CA . SER A 1 209 ? 42.047 3.575 19.307 1.00 48.81 209 SER A CA 1
ATOM 1638 C C . SER A 1 209 ? 42.509 3.758 17.863 1.00 50.11 209 SER A C 1
ATOM 1639 O O . SER A 1 209 ? 43.478 4.471 17.600 1.00 50.93 209 SER A O 1
ATOM 1642 N N . GLY A 1 210 ? 41.811 3.115 16.932 1.00 51.17 210 GLY A N 1
ATOM 1643 C CA . GLY A 1 210 ? 42.179 3.221 15.532 1.00 51.99 210 GLY A CA 1
ATOM 1644 C C . GLY A 1 210 ? 41.352 4.225 14.752 1.00 52.79 210 GLY A C 1
ATOM 1645 O O . GLY A 1 210 ? 40.570 4.985 15.329 1.00 53.21 210 GLY A O 1
ATOM 1646 N N . GLY A 1 211 ? 41.531 4.230 13.434 1.00 52.96 211 GLY A N 1
ATOM 1647 C CA . GLY A 1 211 ? 40.790 5.147 12.586 1.00 52.69 211 GLY A CA 1
ATOM 1648 C C . GLY A 1 211 ? 39.635 4.456 11.889 1.00 52.53 211 GLY A C 1
ATOM 1649 O O . GLY A 1 211 ? 39.428 4.628 10.687 1.00 53.17 211 GLY A O 1
ATOM 1650 N N . ARG A 1 212 ? 38.880 3.669 12.648 1.00 51.42 212 ARG A N 1
ATOM 1651 C CA . ARG A 1 212 ? 37.741 2.944 12.103 1.00 49.81 212 ARG A CA 1
ATOM 1652 C C . ARG A 1 212 ? 36.527 3.852 11.907 1.00 46.73 212 ARG A C 1
ATOM 1653 O O . ARG A 1 212 ? 36.251 4.733 12.723 1.00 46.10 212 ARG A O 1
ATOM 1661 N N . ARG A 1 213 ? 35.811 3.625 10.811 1.00 42.62 213 ARG A N 1
ATOM 1662 C CA . ARG A 1 213 ? 34.616 4.391 10.483 1.00 38.13 213 ARG A CA 1
ATOM 1663 C C . ARG A 1 213 ? 33.501 3.904 11.404 1.00 34.18 213 ARG A C 1
ATOM 1664 O O . ARG A 1 213 ? 33.296 2.699 11.548 1.00 33.08 213 ARG A O 1
ATOM 1672 N N . HIS A 1 214 ? 32.791 4.834 12.034 1.00 28.05 214 HIS A N 1
ATOM 1673 C CA . HIS A 1 214 ? 31.699 4.473 12.935 1.00 24.35 214 HIS A CA 1
ATOM 1674 C C . HIS A 1 214 ? 30.396 5.136 12.515 1.00 19.89 214 HIS A C 1
ATOM 1675 O O . HIS A 1 214 ? 30.381 6.306 12.145 1.00 18.63 214 HIS A O 1
ATOM 1682 N N . THR A 1 215 ? 29.305 4.382 12.575 1.00 18.18 215 THR A N 1
ATOM 1683 C CA . THR A 1 215 ? 27.988 4.909 12.234 1.00 16.87 215 THR A CA 1
ATOM 1684 C C . THR A 1 215 ? 27.145 4.900 13.506 1.00 16.78 215 THR A C 1
ATOM 1685 O O . THR A 1 215 ? 26.992 3.856 14.149 1.00 15.30 215 THR A O 1
ATOM 1689 N N . SER A 1 216 ? 26.615 6.065 13.875 1.00 13.96 216 SER A N 1
ATOM 1690 C CA . SER A 1 216 ? 25.804 6.192 15.082 1.00 14.50 216 SER A CA 1
ATOM 1691 C C . SER A 1 216 ? 24.433 6.778 14.788 1.00 14.13 216 SER A C 1
ATOM 1692 O O . SER A 1 216 ? 24.252 7.512 13.812 1.00 12.81 216 SER A O 1
ATOM 1695 N N . PHE A 1 217 ? 23.479 6.466 15.657 1.00 14.25 217 PHE A N 1
ATOM 1696 C CA . PHE A 1 217 ? 22.111 6.940 15.502 1.00 14.69 217 PHE A CA 1
ATOM 1697 C C . PHE A 1 217 ? 21.584 7.603 16.766 1.00 15.00 217 PHE A C 1
ATOM 1698 O O . PHE A 1 217 ? 21.828 7.133 17.883 1.00 16.11 217 PHE A O 1
ATOM 1706 N N . SER A 1 218 ? 20.873 8.708 16.582 1.00 12.52 218 SER A N 1
ATOM 1707 C CA . SER A 1 218 ? 20.233 9.408 17.684 1.00 12.60 218 SER A CA 1
ATOM 1708 C C . SER A 1 218 ? 18.850 9.790 17.167 1.00 12.69 218 SER A C 1
ATOM 1709 O O . SER A 1 218 ? 18.695 10.106 15.986 1.00 13.81 218 SER A O 1
ATOM 1712 N N . SER A 1 219 ? 17.848 9.742 18.034 1.00 13.00 219 SER A N 1
ATOM 1713 C CA . SER A 1 219 ? 16.496 10.117 17.630 1.00 14.16 219 SER A CA 1
ATOM 1714 C C . SER A 1 219 ? 16.115 11.474 18.200 1.00 13.68 219 SER A C 1
ATOM 1715 O O . SER A 1 219 ? 16.562 11.861 19.286 1.00 14.73 219 SER A O 1
ATOM 1718 N N . ALA A 1 220 ? 15.302 12.206 17.443 1.00 11.40 220 ALA A N 1
ATOM 1719 C CA . ALA A 1 220 ? 14.810 13.504 17.873 1.00 10.25 220 ALA A CA 1
ATOM 1720 C C . ALA A 1 220 ? 13.289 13.422 17.757 1.00 11.35 220 ALA A C 1
ATOM 1721 O O . ALA A 1 220 ? 12.756 12.974 16.735 1.00 12.21 220 ALA A O 1
ATOM 1723 N N . PHE A 1 221 ? 12.600 13.823 18.816 1.00 8.42 221 PHE A N 1
ATOM 1724 C CA . PHE A 1 221 ? 11.141 13.789 18.846 1.00 10.94 221 PHE A CA 1
ATOM 1725 C C . PHE A 1 221 ? 10.621 15.130 19.350 1.00 11.45 221 PHE A C 1
ATOM 1726 O O . PHE A 1 221 ? 10.896 15.529 20.485 1.00 10.94 221 PHE A O 1
ATOM 1734 N N . VAL A 1 222 ? 9.864 15.807 18.492 1.00 11.44 222 VAL A N 1
ATOM 1735 C CA . VAL A 1 222 ? 9.305 17.122 18.788 1.00 11.26 222 VAL A CA 1
ATOM 1736 C C . VAL A 1 222 ? 7.795 17.003 18.994 1.00 12.88 222 VAL A C 1
ATOM 1737 O O . VAL A 1 222 ? 7.093 16.410 18.168 1.00 12.56 222 VAL A O 1
ATOM 1741 N N . TYR A 1 223 ? 7.307 17.548 20.104 1.00 11.16 223 TYR A N 1
ATOM 1742 C CA . TYR A 1 223 ? 5.884 17.527 20.429 1.00 13.66 223 TYR A CA 1
ATOM 1743 C C . TYR A 1 223 ? 5.480 18.888 20.985 1.00 13.30 223 TYR A C 1
ATOM 1744 O O . TYR A 1 223 ? 6.223 19.510 21.734 1.00 12.98 223 TYR A O 1
ATOM 1753 N N . PRO A 1 224 ? 4.275 19.356 20.641 1.00 13.51 224 PRO A N 1
ATOM 1754 C CA . PRO A 1 224 ? 3.791 20.657 21.095 1.00 13.70 224 PRO A CA 1
ATOM 1755 C C . PRO A 1 224 ? 3.215 20.752 22.491 1.00 15.77 224 PRO A C 1
ATOM 1756 O O . PRO A 1 224 ? 2.688 19.780 23.038 1.00 16.17 224 PRO A O 1
ATOM 1760 N N . GLU A 1 225 ? 3.309 21.950 23.056 1.00 18.97 225 GLU A N 1
ATOM 1761 C CA . GLU A 1 225 ? 2.738 22.214 24.362 1.00 23.03 225 GLU A CA 1
ATOM 1762 C C . GLU A 1 225 ? 1.266 22.459 24.065 1.00 25.78 225 GLU A C 1
ATOM 1763 O O . GLU A 1 225 ? 0.927 23.387 23.332 1.00 25.84 225 GLU A O 1
ATOM 1769 N N . VAL A 1 226 ? 0.395 21.625 24.618 1.00 28.58 226 VAL A N 1
ATOM 1770 C CA . VAL A 1 226 ? -1.033 21.770 24.374 1.00 33.46 226 VAL A CA 1
ATOM 1771 C C . VAL A 1 226 ? -1.812 22.011 25.656 1.00 36.99 226 VAL A C 1
ATOM 1772 O O . VAL A 1 226 ? -2.992 22.358 25.614 1.00 37.64 226 VAL A O 1
ATOM 1776 N N . ASP A 1 227 ? -1.155 21.817 26.793 1.00 41.11 227 ASP A N 1
ATOM 1777 C CA . ASP A 1 227 ? -1.811 22.014 28.079 1.00 45.44 227 ASP A CA 1
ATOM 1778 C C . ASP A 1 227 ? -2.500 23.375 28.063 1.00 48.34 227 ASP A C 1
ATOM 1779 O O . ASP A 1 227 ? -1.980 24.329 27.483 1.00 49.79 227 ASP A O 1
ATOM 1784 N N . ASP A 1 228 ? -3.671 23.455 28.688 1.00 51.64 228 ASP A N 1
ATOM 1785 C CA . ASP A 1 228 ? -4.447 24.692 28.735 1.00 54.82 228 ASP A CA 1
ATOM 1786 C C . ASP A 1 228 ? -5.251 24.855 27.451 1.00 56.19 228 ASP A C 1
ATOM 1787 O O . ASP A 1 228 ? -6.245 25.580 27.418 1.00 56.01 228 ASP A O 1
ATOM 1792 N N . ASP A 1 229 ? -4.810 24.181 26.393 1.00 57.69 229 ASP A N 1
ATOM 1793 C CA . ASP A 1 229 ? -5.510 24.228 25.115 1.00 59.89 229 ASP A CA 1
ATOM 1794 C C . ASP A 1 229 ? -6.333 22.950 25.014 1.00 60.98 229 ASP A C 1
ATOM 1795 O O . ASP A 1 229 ? -7.372 22.908 24.353 1.00 61.32 229 ASP A O 1
ATOM 1800 N N . ILE A 1 230 ? -5.849 21.910 25.686 1.00 61.94 230 ILE A N 1
ATOM 1801 C CA . ILE A 1 230 ? -6.509 20.611 25.714 1.00 62.48 230 ILE A CA 1
ATOM 1802 C C . ILE A 1 230 ? -6.718 20.207 27.168 1.00 63.09 230 ILE A C 1
ATOM 1803 O O . ILE A 1 230 ? -5.762 19.882 27.874 1.00 63.05 230 ILE A O 1
ATOM 1808 N N . ASP A 1 231 ? -7.971 20.235 27.609 1.00 63.74 231 ASP A N 1
ATOM 1809 C CA . ASP A 1 231 ? -8.310 19.883 28.982 1.00 64.66 231 ASP A CA 1
ATOM 1810 C C . ASP A 1 231 ? -8.321 18.376 29.224 1.00 64.66 231 ASP A C 1
ATOM 1811 O O . ASP A 1 231 ? -8.251 17.926 30.367 1.00 65.13 231 ASP A O 1
ATOM 1816 N N . ILE A 1 232 ? -8.405 17.599 28.148 1.00 64.19 232 ILE A N 1
ATOM 1817 C CA . ILE A 1 232 ? -8.413 16.143 28.265 1.00 63.25 232 ILE A CA 1
ATOM 1818 C C . ILE A 1 232 ? -7.242 15.694 29.137 1.00 62.05 232 ILE A C 1
ATOM 1819 O O . ILE A 1 232 ? -6.082 15.880 28.774 1.00 62.17 232 ILE A O 1
ATOM 1824 N N . GLU A 1 233 ? -7.552 15.108 30.291 1.00 60.43 233 GLU A N 1
ATOM 1825 C CA . GLU A 1 233 ? -6.518 14.646 31.209 1.00 58.41 233 GLU A CA 1
ATOM 1826 C C . GLU A 1 233 ? -6.341 13.133 31.214 1.00 55.90 233 GLU A C 1
ATOM 1827 O O . GLU A 1 233 ? -7.149 12.400 30.645 1.00 55.25 233 GLU A O 1
ATOM 1833 N N . ILE A 1 234 ? -5.278 12.676 31.870 1.00 52.94 234 ILE A N 1
ATOM 1834 C CA . ILE A 1 234 ? -4.950 11.256 31.931 1.00 50.02 234 ILE A CA 1
ATOM 1835 C C . ILE A 1 234 ? -5.428 10.552 33.200 1.00 47.71 234 ILE A C 1
ATOM 1836 O O . ILE A 1 234 ? -5.306 11.083 34.303 1.00 47.50 234 ILE A O 1
ATOM 1841 N N . ASN A 1 235 ? -5.964 9.346 33.031 1.00 44.94 235 ASN A N 1
ATOM 1842 C CA . ASN A 1 235 ? -6.448 8.553 34.156 1.00 41.99 235 ASN A CA 1
ATOM 1843 C C . ASN A 1 235 ? -5.250 8.149 35.010 1.00 40.67 235 ASN A C 1
ATOM 1844 O O . ASN A 1 235 ? -4.283 7.578 34.503 1.00 40.01 235 ASN A O 1
ATOM 1849 N N . PRO A 1 236 ? -5.300 8.435 36.320 1.00 39.56 236 PRO A N 1
ATOM 1850 C CA . PRO A 1 236 ? -4.211 8.100 37.245 1.00 38.25 236 PRO A CA 1
ATOM 1851 C C . PRO A 1 236 ? -3.812 6.625 37.214 1.00 36.52 236 PRO A C 1
ATOM 1852 O O . PRO A 1 236 ? -2.646 6.281 37.405 1.00 36.13 236 PRO A O 1
ATOM 1856 N N . ALA A 1 237 ? -4.789 5.760 36.971 1.00 35.34 237 ALA A N 1
ATOM 1857 C CA . ALA A 1 237 ? -4.547 4.324 36.929 1.00 33.87 237 ALA A CA 1
ATOM 1858 C C . ALA A 1 237 ? -3.605 3.928 35.799 1.00 31.98 237 ALA A C 1
ATOM 1859 O O . ALA A 1 237 ? -2.913 2.916 35.893 1.00 31.13 237 ALA A O 1
ATOM 1861 N N . ASP A 1 238 ? -3.582 4.725 34.736 1.00 29.67 238 ASP A N 1
ATOM 1862 C CA . ASP A 1 238 ? -2.726 4.448 33.587 1.00 29.19 238 ASP A CA 1
ATOM 1863 C C . ASP A 1 238 ? -1.332 5.043 33.727 1.00 28.30 238 ASP A C 1
ATOM 1864 O O . ASP A 1 238 ? -0.540 4.995 32.786 1.00 26.43 238 ASP A O 1
ATOM 1869 N N . LEU A 1 239 ? -1.028 5.593 34.897 1.00 28.12 239 LEU A N 1
ATOM 1870 C CA . LEU A 1 239 ? 0.276 6.204 35.109 1.00 29.31 239 LEU A CA 1
ATOM 1871 C C . LEU A 1 239 ? 1.047 5.681 36.308 1.00 29.50 239 LEU A C 1
ATOM 1872 O O . LEU A 1 239 ? 0.472 5.315 37.334 1.00 28.46 239 LEU A O 1
ATOM 1877 N N . ARG A 1 240 ? 2.366 5.656 36.159 1.00 29.91 240 ARG A N 1
ATOM 1878 C CA . ARG A 1 240 ? 3.266 5.236 37.220 1.00 30.21 240 ARG A CA 1
ATOM 1879 C C . ARG A 1 240 ? 4.135 6.466 37.438 1.00 30.26 240 ARG A C 1
ATOM 1880 O O . ARG A 1 240 ? 4.783 6.941 36.506 1.00 28.32 240 ARG A O 1
ATOM 1888 N N . ILE A 1 241 ? 4.132 6.994 38.656 1.00 29.03 241 ILE A N 1
ATOM 1889 C CA . ILE A 1 241 ? 4.911 8.184 38.962 1.00 28.56 241 ILE A CA 1
ATOM 1890 C C . ILE A 1 241 ? 6.044 7.867 39.932 1.00 28.85 241 ILE A C 1
ATOM 1891 O O . ILE A 1 241 ? 5.813 7.339 41.019 1.00 28.91 241 ILE A O 1
ATOM 1896 N N . ASP A 1 242 ? 7.269 8.186 39.528 1.00 27.97 242 ASP A N 1
ATOM 1897 C CA . ASP A 1 242 ? 8.437 7.928 40.363 1.00 28.43 242 ASP A CA 1
ATOM 1898 C C . ASP A 1 242 ? 9.254 9.181 40.619 1.00 28.47 242 ASP A C 1
ATOM 1899 O O . ASP A 1 242 ? 9.474 9.991 39.716 1.00 28.35 242 ASP A O 1
ATOM 1904 N N . VAL A 1 243 ? 9.697 9.342 41.859 1.00 27.03 243 VAL A N 1
ATOM 1905 C CA . VAL A 1 243 ? 10.547 10.467 42.210 1.00 27.12 243 VAL A CA 1
ATOM 1906 C C . VAL A 1 243 ? 11.943 9.886 42.020 1.00 25.32 243 VAL A C 1
ATOM 1907 O O . VAL A 1 243 ? 12.180 8.733 42.375 1.00 26.52 243 VAL A O 1
ATOM 1911 N N . TYR A 1 244 ? 12.859 10.655 41.445 1.00 22.41 244 TYR A N 1
ATOM 1912 C CA . TYR A 1 244 ? 14.202 10.141 41.213 1.00 22.08 244 TYR A CA 1
ATOM 1913 C C . TYR A 1 244 ? 15.273 11.212 41.345 1.00 21.73 244 TYR A C 1
ATOM 1914 O O . TYR A 1 244 ? 14.977 12.405 41.400 1.00 22.88 244 TYR A O 1
ATOM 1923 N N . ARG A 1 245 ? 16.522 10.770 41.393 1.00 20.97 245 ARG A N 1
ATOM 1924 C CA . ARG A 1 245 ? 17.653 11.673 41.510 1.00 21.06 245 ARG A CA 1
ATOM 1925 C C . ARG A 1 245 ? 18.245 12.004 40.141 1.00 21.69 245 ARG A C 1
ATOM 1926 O O . ARG A 1 245 ? 18.644 11.109 39.395 1.00 19.81 245 ARG A O 1
ATOM 1934 N N . ALA A 1 246 ? 18.302 13.294 39.820 1.00 24.70 246 ALA A N 1
ATOM 1935 C CA . ALA A 1 246 ? 18.842 13.756 38.544 1.00 28.81 246 ALA A CA 1
ATOM 1936 C C . ALA A 1 246 ? 20.343 14.026 38.642 1.00 34.90 246 ALA A C 1
ATOM 1937 O O . ALA A 1 246 ? 21.087 13.239 39.225 1.00 32.59 246 ALA A O 1
ATOM 1939 N N . SER A 1 247 ? 20.783 15.140 38.065 0.0000 39.60 247 SER A N 1
ATOM 1940 C CA . SER A 1 247 ? 22.195 15.502 38.091 0.0000 46.25 247 SER A CA 1
ATOM 1941 C C . SER A 1 247 ? 22.379 17.014 37.998 0.0000 50.07 247 SER A C 1
ATOM 1942 O O . SER A 1 247 ? 21.960 17.640 37.025 0.0000 50.65 247 SER A O 1
ATOM 1945 N N . GLY A 1 248 ? 23.010 17.594 39.014 0.0000 54.72 248 GLY A N 1
ATOM 1946 C CA . GLY A 1 248 ? 23.236 19.027 39.027 0.0000 60.14 248 GLY A CA 1
ATOM 1947 C C . GLY A 1 248 ? 24.707 19.398 39.007 0.0000 63.43 248 GLY A C 1
ATOM 1948 O O . GLY A 1 248 ? 25.556 18.584 38.644 0.0000 64.49 248 GLY A O 1
ATOM 1949 N N . ALA A 1 249 ? 25.006 20.634 39.397 0.0000 66.00 249 ALA A N 1
ATOM 1950 C CA . ALA A 1 249 ? 26.380 21.126 39.427 0.0000 68.20 249 ALA A CA 1
ATOM 1951 C C . ALA A 1 249 ? 26.956 21.026 40.837 0.0000 69.61 249 ALA A C 1
ATOM 1952 O O . ALA A 1 249 ? 27.181 22.038 41.504 0.0000 69.01 249 ALA A O 1
ATOM 1954 N N . GLY A 1 250 ? 27.193 19.796 41.280 0.0000 71.26 250 GLY A N 1
ATOM 1955 C CA . GLY A 1 250 ? 27.738 19.575 42.606 0.0000 73.87 250 GLY A CA 1
ATOM 1956 C C . GLY A 1 250 ? 26.647 19.490 43.653 0.0000 76.05 250 GLY A C 1
ATOM 1957 O O . GLY A 1 250 ? 26.657 18.600 44.504 0.0000 75.47 250 GLY A O 1
ATOM 1958 N N . GLY A 1 251 ? 25.701 20.421 43.586 0.0000 78.58 251 GLY A N 1
ATOM 1959 C CA . GLY A 1 251 ? 24.606 20.430 44.537 0.0000 82.35 251 GLY A CA 1
ATOM 1960 C C . GLY A 1 251 ? 23.775 19.166 44.464 0.0000 84.82 251 GLY A C 1
ATOM 1961 O O . GLY A 1 251 ? 23.149 18.885 43.442 0.0000 85.62 251 GLY A O 1
ATOM 1962 N N . GLN A 1 252 ? 23.772 18.401 45.552 0.0000 86.93 252 GLN A N 1
ATOM 1963 C CA . GLN A 1 252 ? 23.015 17.157 45.613 0.0000 88.55 252 GLN A CA 1
ATOM 1964 C C . GLN A 1 252 ? 22.466 16.896 47.013 0.0000 88.91 252 GLN A C 1
ATOM 1965 O O . GLN A 1 252 ? 22.159 15.756 47.366 0.0000 89.23 252 GLN A O 1
ATOM 1971 N N . HIS A 1 253 ? 22.350 17.956 47.810 0.0000 89.10 253 HIS A N 1
ATOM 1972 C CA . HIS A 1 253 ? 21.827 17.834 49.166 0.0000 88.97 253 HIS A CA 1
ATOM 1973 C C . HIS A 1 253 ? 20.374 17.396 49.089 0.0000 88.05 253 HIS A C 1
ATOM 1974 O O . HIS A 1 253 ? 20.077 16.205 49.162 0.0000 88.07 253 HIS A O 1
ATOM 1981 N N . VAL A 1 254 ? 19.468 18.355 48.941 0.0000 86.66 254 VAL A N 1
ATOM 1982 C CA . VAL A 1 254 ? 18.055 18.039 48.817 0.0000 85.13 254 VAL A CA 1
ATOM 1983 C C . VAL A 1 254 ? 17.924 17.410 47.438 0.0000 82.92 254 VAL A C 1
ATOM 1984 O O . VAL A 1 254 ? 16.846 16.978 47.027 0.0000 82.67 254 VAL A O 1
ATOM 1988 N N . ASN A 1 255 ? 19.050 17.372 46.731 0.0000 80.30 255 ASN A N 1
A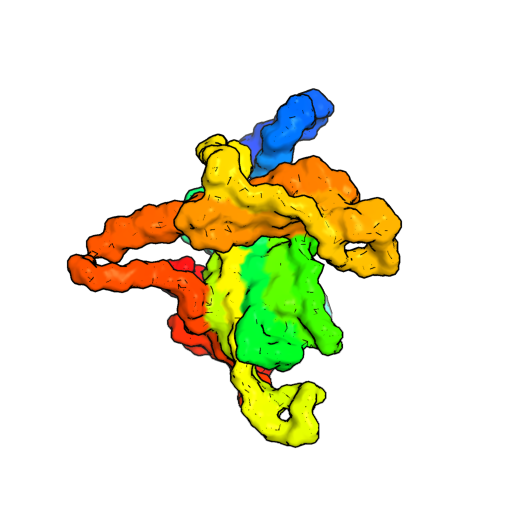TOM 1989 C CA . ASN A 1 255 ? 19.109 16.819 45.391 0.0000 77.42 255 ASN A CA 1
ATOM 1990 C C . ASN A 1 255 ? 19.589 15.370 45.378 0.0000 74.60 255 ASN A C 1
ATOM 1991 O O . ASN A 1 255 ? 19.682 14.756 44.316 0.0000 74.12 255 ASN A O 1
ATOM 1996 N N . ARG A 1 256 ? 19.896 14.822 46.550 0.0000 71.91 256 ARG A N 1
ATOM 1997 C CA . ARG A 1 256 ? 20.327 13.431 46.618 0.0000 68.92 256 ARG A CA 1
ATOM 1998 C C . ARG A 1 256 ? 19.070 12.629 46.307 0.0000 66.64 256 ARG A C 1
ATOM 1999 O O . ARG A 1 256 ? 19.117 11.612 45.614 0.0000 67.03 256 ARG A O 1
ATOM 2007 N N . THR A 1 257 ? 17.945 13.105 46.832 0.0000 63.48 257 THR A N 1
ATOM 2008 C CA . THR A 1 257 ? 16.648 12.500 46.570 0.0000 59.63 257 THR A CA 1
ATOM 2009 C C . THR A 1 257 ? 16.222 13.272 45.329 0.0000 56.76 257 THR A C 1
ATOM 2010 O O . THR A 1 257 ? 15.301 12.892 44.605 0.0000 56.70 257 THR A O 1
ATOM 2014 N N . GLU A 1 258 ? 16.941 14.372 45.117 1.00 52.79 258 GLU A N 1
ATOM 2015 C CA . GLU A 1 258 ? 16.777 15.282 43.988 1.00 48.61 258 GLU A CA 1
ATOM 2016 C C . GLU A 1 258 ? 15.440 15.984 43.863 1.00 44.48 258 GLU A C 1
ATOM 2017 O O . GLU A 1 258 ? 15.388 17.218 43.821 1.00 44.14 258 GLU A O 1
ATOM 2023 N N . SER A 1 259 ? 14.374 15.194 43.787 1.00 37.62 259 SER A N 1
ATOM 2024 C CA . SER A 1 259 ? 13.016 15.704 43.645 1.00 32.55 259 SER A CA 1
ATOM 2025 C C . SER A 1 259 ? 12.618 15.720 42.180 1.00 27.63 259 SER A C 1
ATOM 2026 O O . SER A 1 259 ? 11.677 16.410 41.802 1.00 24.36 259 SER A O 1
ATOM 2029 N N . ALA A 1 260 ? 13.344 14.977 41.353 1.00 21.84 260 ALA A N 1
ATOM 2030 C CA . ALA A 1 260 ? 13.011 14.916 39.936 1.00 20.56 260 ALA A CA 1
ATOM 2031 C C . ALA A 1 260 ? 11.827 13.961 39.805 1.00 18.90 260 ALA A C 1
ATOM 2032 O O . ALA A 1 260 ? 11.686 13.034 40.603 1.00 18.30 260 ALA A O 1
ATOM 2034 N N . VAL A 1 261 ? 10.971 14.179 38.812 1.00 17.21 261 VAL A N 1
ATOM 2035 C CA . VAL A 1 261 ? 9.812 13.309 38.651 1.00 16.76 261 VAL A CA 1
ATOM 2036 C C . VAL A 1 261 ? 9.767 12.649 37.286 1.00 16.14 261 VAL A C 1
ATOM 2037 O O . VAL A 1 261 ? 9.973 13.306 36.259 1.00 12.94 261 VAL A O 1
ATOM 2041 N N . ARG A 1 262 ? 9.502 11.345 37.296 1.00 13.61 262 ARG A N 1
ATOM 2042 C CA . ARG A 1 262 ? 9.395 10.539 36.087 1.00 15.73 262 ARG A CA 1
ATOM 2043 C C . ARG A 1 262 ? 7.969 9.994 36.000 1.00 16.07 262 ARG A C 1
ATOM 2044 O O . ARG A 1 262 ? 7.416 9.514 36.990 1.00 17.83 262 ARG A O 1
ATOM 2052 N N . ILE A 1 263 ? 7.367 10.085 34.823 1.00 16.20 263 ILE A N 1
ATOM 2053 C CA . ILE A 1 263 ? 6.013 9.580 34.645 1.00 16.72 263 ILE A CA 1
ATOM 2054 C C . ILE A 1 263 ? 5.999 8.589 33.498 1.00 16.88 263 ILE A C 1
ATOM 2055 O O . ILE A 1 263 ? 6.499 8.887 32.417 1.00 15.61 263 ILE A O 1
ATOM 2060 N N . THR A 1 264 ? 5.442 7.406 33.742 1.00 16.38 264 THR A N 1
ATOM 2061 C CA . THR A 1 264 ? 5.353 6.376 32.712 1.00 18.15 264 THR A CA 1
ATOM 2062 C C . THR A 1 264 ? 3.890 6.066 32.408 1.00 18.74 264 THR A C 1
ATOM 2063 O O . THR A 1 264 ? 3.092 5.856 33.319 1.00 20.01 264 THR A O 1
ATOM 2067 N N . HIS A 1 265 ? 3.547 6.051 31.125 1.00 20.59 265 HIS A N 1
ATOM 2068 C CA . HIS A 1 265 ? 2.188 5.752 30.687 1.00 21.84 265 HIS A CA 1
ATOM 2069 C C . HIS A 1 265 ? 2.133 4.250 30.418 1.00 23.36 265 HIS A C 1
ATOM 2070 O O . HIS A 1 265 ? 2.700 3.766 29.442 1.00 24.09 265 HIS A O 1
ATOM 2077 N N . ILE A 1 266 ? 1.449 3.518 31.288 1.00 25.98 266 ILE A N 1
ATOM 2078 C CA . ILE A 1 266 ? 1.350 2.069 31.152 1.00 26.18 266 ILE A CA 1
ATOM 2079 C C . ILE A 1 266 ? 0.807 1.595 29.805 1.00 27.10 266 ILE A C 1
ATOM 2080 O O . ILE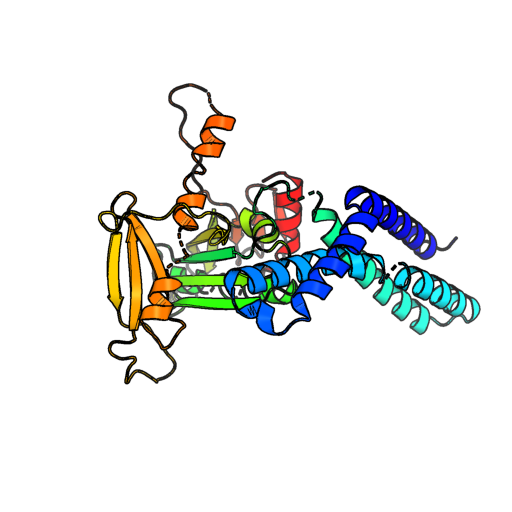 A 1 266 ? 1.374 0.697 29.188 1.00 28.55 266 ILE A O 1
ATOM 2085 N N . PRO A 1 267 ? -0.299 2.189 29.331 1.00 28.38 267 PRO A N 1
ATOM 2086 C CA . PRO A 1 267 ? -0.876 1.781 28.046 1.00 28.84 267 PRO A CA 1
ATOM 2087 C C . PRO A 1 267 ? 0.038 1.892 26.826 1.00 29.64 267 PRO A C 1
ATOM 2088 O O . PRO A 1 267 ? -0.143 1.161 25.853 1.00 29.89 267 PRO A O 1
ATOM 2092 N N . THR A 1 268 ? 1.021 2.787 26.871 1.00 29.29 268 THR A N 1
ATOM 2093 C CA . THR A 1 268 ? 1.911 2.967 25.727 1.00 28.67 268 THR A CA 1
ATOM 2094 C C . THR A 1 268 ? 3.391 2.781 26.011 1.00 27.14 268 THR A C 1
ATOM 2095 O O . THR A 1 268 ? 4.172 2.549 25.091 1.00 28.11 268 THR A O 1
ATOM 2099 N N . GLY A 1 269 ? 3.783 2.898 27.274 1.00 25.22 269 GLY A N 1
ATOM 2100 C CA . GLY A 1 269 ? 5.184 2.748 27.616 1.00 25.43 269 GLY A CA 1
ATOM 2101 C C . GLY A 1 269 ? 5.940 4.064 27.520 1.00 24.59 269 GLY A C 1
ATOM 2102 O O . GLY A 1 269 ? 7.121 4.131 27.859 1.00 22.54 269 GLY A O 1
ATOM 2103 N N . ILE A 1 270 ? 5.260 5.112 27.057 1.00 23.59 270 ILE A N 1
ATOM 2104 C CA . ILE A 1 270 ? 5.878 6.433 26.922 1.00 22.84 270 ILE A CA 1
ATOM 2105 C C . ILE A 1 270 ? 6.252 7.003 28.288 1.00 21.66 270 ILE A C 1
ATOM 2106 O O . ILE A 1 270 ? 5.524 6.827 29.264 1.00 19.84 270 ILE A O 1
ATOM 2111 N N . VAL A 1 271 ? 7.386 7.696 28.352 1.00 19.91 271 VAL A N 1
ATOM 2112 C CA . VAL A 1 271 ? 7.828 8.285 29.605 1.00 18.13 271 VAL A CA 1
ATOM 2113 C C . VAL A 1 271 ? 8.200 9.753 29.437 1.00 16.58 271 VAL A C 1
ATOM 2114 O O . VAL A 1 271 ? 8.701 10.170 28.385 1.00 16.10 271 VAL A O 1
ATOM 2118 N N . THR A 1 272 ? 7.917 10.542 30.467 1.00 15.99 272 THR A N 1
ATOM 2119 C CA . THR A 1 272 ? 8.259 11.963 30.457 1.00 15.02 272 THR A CA 1
ATOM 2120 C C . THR A 1 272 ? 8.983 12.210 31.764 1.00 14.67 272 THR A C 1
ATOM 2121 O O . THR A 1 272 ? 8.696 11.558 32.767 1.00 15.47 272 THR A O 1
ATOM 2125 N N . GLN A 1 273 ? 9.931 13.135 31.756 1.00 13.92 273 GLN A N 1
ATOM 2126 C CA . GLN A 1 273 ? 10.693 13.416 32.968 1.00 14.22 273 GLN A CA 1
ATOM 2127 C C . GLN A 1 273 ? 10.963 14.905 33.116 1.00 13.63 273 GLN A C 1
ATOM 2128 O O . GLN A 1 273 ? 11.072 15.614 32.122 1.00 11.95 273 GLN A O 1
ATOM 2134 N N . CYS A 1 274 ? 11.075 15.373 34.355 1.00 12.99 274 CYS A N 1
ATOM 2135 C CA . CYS A 1 274 ? 11.402 16.776 34.607 1.00 11.60 274 CYS A CA 1
ATOM 2136 C C . CYS A 1 274 ? 12.245 16.881 35.867 1.00 13.02 274 CYS A C 1
ATOM 2137 O O . CYS A 1 274 ? 11.865 16.364 36.925 1.00 13.74 274 CYS A O 1
ATOM 2140 N N . GLN A 1 275 ? 13.381 17.567 35.750 1.00 12.26 275 GLN A N 1
ATOM 2141 C CA . GLN A 1 275 ? 14.310 17.735 36.860 1.00 16.00 275 GLN A CA 1
ATOM 2142 C C . GLN A 1 275 ? 14.776 19.177 37.029 1.00 17.64 275 GLN A C 1
ATOM 2143 O O . GLN A 1 275 ? 15.620 19.453 37.885 1.00 18.61 275 GLN A O 1
ATOM 2149 N N . ASN A 1 276 ? 14.241 20.100 36.234 1.00 18.38 276 ASN A N 1
ATOM 2150 C CA . ASN A 1 276 ? 14.724 21.475 36.319 1.00 20.64 276 ASN A CA 1
ATOM 2151 C C . ASN A 1 276 ? 14.238 22.378 37.445 1.00 20.14 276 ASN A C 1
ATOM 2152 O O . ASN A 1 276 ? 14.737 23.494 37.573 1.00 19.01 276 ASN A O 1
ATOM 2157 N N . ASP A 1 277 ? 13.276 21.935 38.251 1.00 18.95 277 ASP A N 1
ATOM 2158 C CA . ASP A 1 277 ? 12.824 22.772 39.363 1.00 19.88 277 ASP A CA 1
ATOM 2159 C C . ASP A 1 277 ? 13.293 22.138 40.667 1.00 21.36 277 ASP A C 1
ATOM 2160 O O . ASP A 1 277 ? 13.511 20.925 40.735 1.00 18.70 277 ASP A O 1
ATOM 2165 N N . ARG A 1 278 ? 13.453 22.961 41.698 1.00 22.15 278 ARG A N 1
ATOM 2166 C CA . ARG A 1 278 ? 13.893 22.481 43.003 1.00 25.96 278 ARG A CA 1
ATOM 2167 C C . ARG A 1 278 ? 12.745 21.736 43.677 1.00 25.25 278 ARG A C 1
ATOM 2168 O O . ARG A 1 278 ? 12.959 20.769 44.408 1.00 25.66 278 ARG A O 1
ATOM 2176 N N . SER A 1 279 ? 11.524 22.187 43.405 1.00 25.54 279 SER A N 1
ATOM 2177 C CA . SER A 1 279 ? 10.319 21.596 43.980 1.00 24.69 279 SER A CA 1
ATOM 2178 C C . SER A 1 279 ? 9.829 20.343 43.261 1.00 25.62 279 SER A C 1
ATOM 2179 O O . SER A 1 279 ? 9.628 20.348 42.043 1.00 23.32 279 SER A O 1
ATOM 2182 N N . GLN A 1 280 ? 9.614 19.276 44.024 1.00 24.79 280 GLN A N 1
ATOM 2183 C CA . GLN A 1 280 ? 9.131 18.028 43.451 1.00 24.67 280 GLN A CA 1
ATOM 2184 C C . GLN A 1 280 ? 7.755 18.196 42.807 1.00 24.34 280 GLN A C 1
ATOM 2185 O O . GLN A 1 280 ? 7.526 17.736 41.686 1.00 23.95 280 GLN A O 1
ATOM 2191 N N . HIS A 1 281 ? 6.836 18.864 43.499 1.00 23.29 281 HIS A N 1
ATOM 2192 C CA . HIS A 1 281 ? 5.498 19.037 42.946 1.00 24.02 281 HIS A CA 1
ATOM 2193 C C . HIS A 1 281 ? 5.504 19.850 41.656 1.00 23.02 281 HIS A C 1
ATOM 2194 O O . HIS A 1 281 ? 4.633 19.673 40.803 1.00 22.55 281 HIS A O 1
ATOM 2201 N N . LYS A 1 282 ? 6.487 20.729 41.498 1.00 20.84 282 LYS A N 1
ATOM 2202 C CA . LYS A 1 282 ? 6.573 21.531 40.281 1.00 19.47 282 LYS A CA 1
ATOM 2203 C C . LYS A 1 282 ? 7.098 20.669 39.135 1.00 18.65 282 LYS A C 1
ATOM 2204 O O . LYS A 1 282 ? 6.687 20.828 37.982 1.00 17.66 282 LYS A O 1
ATOM 2210 N N . ASN A 1 283 ? 8.011 19.758 39.453 1.00 17.77 283 ASN A N 1
ATOM 2211 C CA . ASN A 1 283 ? 8.556 18.869 38.433 1.00 17.74 283 ASN A CA 1
ATOM 2212 C C . ASN A 1 283 ? 7.455 17.916 37.979 1.00 16.93 283 ASN A C 1
ATOM 2213 O O . ASN A 1 283 ? 7.378 17.550 36.806 1.00 16.76 283 ASN A O 1
ATOM 2218 N N . LYS A 1 284 ? 6.592 17.527 38.912 1.00 17.54 284 LYS A N 1
ATOM 2219 C CA . LYS A 1 284 ? 5.487 16.637 38.584 1.00 18.80 284 LYS A CA 1
ATOM 2220 C C . LYS A 1 284 ? 4.534 17.342 37.623 1.00 19.34 284 LYS A C 1
ATOM 2221 O O . LYS A 1 284 ? 4.135 16.774 36.603 1.00 19.98 284 LYS A O 1
ATOM 2227 N N . ASP A 1 285 ? 4.169 18.578 37.954 1.00 19.12 285 ASP A N 1
ATOM 2228 C CA . ASP A 1 285 ? 3.253 19.354 37.118 1.00 20.29 285 ASP A CA 1
ATOM 2229 C C . ASP A 1 285 ? 3.775 19.450 35.693 1.00 17.92 285 ASP A C 1
ATOM 2230 O O . ASP A 1 285 ? 3.023 19.265 34.736 1.00 16.75 285 ASP A O 1
ATOM 2235 N N . GLN A 1 286 ? 5.062 19.756 35.567 1.00 16.48 286 GLN A N 1
ATOM 2236 C CA . GLN A 1 286 ? 5.713 19.892 34.268 1.00 16.55 286 GLN A CA 1
ATOM 2237 C C . GLN A 1 286 ? 5.817 18.550 33.539 1.00 17.04 286 GLN A C 1
ATOM 2238 O O . GLN A 1 286 ? 5.529 18.466 32.343 1.00 16.18 286 GLN A O 1
ATOM 2244 N N . ALA A 1 287 ? 6.217 17.499 34.251 1.00 14.92 287 ALA A N 1
ATOM 2245 C CA . ALA A 1 287 ? 6.320 16.180 33.631 1.00 16.98 287 ALA A CA 1
ATOM 2246 C C . ALA A 1 287 ? 4.925 15.780 33.150 1.00 17.07 287 ALA A C 1
ATOM 2247 O O . ALA A 1 287 ? 4.774 15.122 32.125 1.00 16.58 287 ALA A O 1
ATOM 2257 N N . LYS A 1 289 ? 2.533 17.884 32.126 1.00 16.79 289 LYS A N 1
ATOM 2258 C CA . LYS A 1 289 ? 2.234 18.661 30.927 1.00 17.10 289 LYS A CA 1
ATOM 2259 C C . LYS A 1 289 ? 2.859 17.998 29.713 1.00 15.75 289 LYS A C 1
ATOM 2260 O O . LYS A 1 289 ? 2.267 17.967 28.636 1.00 14.33 289 LYS A O 1
ATOM 2266 N N . GLN A 1 290 ? 4.067 17.475 29.892 1.00 15.11 290 GLN A N 1
ATOM 2267 C CA . GLN A 1 290 ? 4.779 16.811 28.809 1.00 13.40 290 GLN A CA 1
ATOM 2268 C C . GLN A 1 290 ? 4.065 15.546 28.380 1.00 15.88 290 GLN A C 1
ATOM 2269 O O . GLN A 1 290 ? 4.006 15.237 27.193 1.00 14.75 290 GLN A O 1
ATOM 2283 N N . LYS A 1 292 ? 0.823 14.877 28.618 1.00 19.23 292 LYS A N 1
ATOM 2284 C CA . LYS A 1 292 ? -0.385 15.245 27.905 1.00 21.33 292 LYS A CA 1
ATOM 2285 C C . LYS A 1 292 ? -0.033 15.594 26.465 1.00 20.07 292 LYS A C 1
ATOM 2286 O O . LYS A 1 292 ? -0.749 15.231 25.533 1.00 19.83 292 LYS A O 1
ATOM 2292 N N . ALA A 1 293 ? 1.088 16.287 26.290 1.00 19.67 293 ALA A N 1
ATOM 2293 C CA . ALA A 1 293 ? 1.533 16.692 24.967 1.00 19.56 293 ALA A CA 1
ATOM 2294 C C . ALA A 1 293 ? 1.966 15.497 24.125 1.00 20.87 293 ALA A C 1
ATOM 2295 O O . ALA A 1 293 ? 1.650 15.423 22.940 1.00 21.40 293 ALA A O 1
ATOM 2297 N N . LYS A 1 294 ? 2.687 14.559 24.727 1.00 20.19 294 LYS A N 1
ATOM 2298 C CA . LYS A 1 294 ? 3.126 13.383 23.981 1.00 22.23 294 LYS A CA 1
ATOM 2299 C C . LYS A 1 294 ? 1.950 12.514 23.568 1.00 22.96 294 LYS A C 1
ATOM 2300 O O . LYS A 1 294 ? 1.910 11.993 22.452 1.00 24.03 294 LYS A O 1
ATOM 2306 N N . LEU A 1 295 ? 0.993 12.359 24.474 1.00 23.53 295 LEU A N 1
ATOM 2307 C CA . LEU A 1 295 ? -0.179 11.548 24.189 1.00 26.63 295 LEU A CA 1
ATOM 2308 C C . LEU A 1 295 ? -1.033 12.195 23.107 1.00 28.69 295 LEU A C 1
ATOM 2309 O O . LEU A 1 295 ? -1.616 11.499 22.276 1.00 30.13 295 LEU A O 1
ATOM 2314 N N . TYR A 1 296 ? -1.109 13.523 23.104 1.00 30.49 296 TYR A N 1
ATOM 2315 C CA . TYR A 1 296 ? -1.886 14.195 22.072 1.00 32.01 296 TYR A CA 1
ATOM 2316 C C . TYR A 1 296 ? -1.137 14.022 20.760 1.00 32.07 296 TYR A C 1
ATOM 2317 O O . TYR A 1 296 ? -1.731 13.732 19.722 1.00 32.53 296 TYR A O 1
ATOM 2326 N N . GLU A 1 297 ? 0.177 14.210 20.822 1.00 30.96 297 GLU A N 1
ATOM 2327 C CA . GLU A 1 297 ? 1.041 14.060 19.661 1.00 32.78 297 GLU A CA 1
ATOM 2328 C C . GLU A 1 297 ? 0.785 12.708 19.006 1.00 33.63 297 GLU A C 1
ATOM 2329 O O . GLU A 1 297 ? 0.664 12.611 17.784 1.00 30.79 297 GLU A O 1
ATOM 2335 N N . VAL A 1 298 ? 0.701 11.670 19.833 1.00 35.75 298 VAL A N 1
ATOM 2336 C CA . VAL A 1 298 ? 0.453 10.315 19.357 1.00 38.06 298 VAL A CA 1
ATOM 2337 C C . VAL A 1 298 ? -0.953 10.180 18.781 1.00 39.49 298 VAL A C 1
ATOM 2338 O O . VAL A 1 298 ? -1.140 9.584 17.721 1.00 39.78 298 VAL A O 1
ATOM 2342 N N . GLU A 1 299 ? -1.939 10.731 19.478 1.00 41.41 299 GLU A N 1
ATOM 2343 C CA . GLU A 1 299 ? -3.312 10.664 19.000 1.00 45.47 299 GLU A CA 1
ATOM 2344 C C . GLU A 1 299 ? -3.444 11.429 17.696 1.00 47.70 299 GLU A C 1
ATOM 2345 O O . GLU A 1 299 ? -4.235 11.063 16.828 1.00 47.82 299 GLU A O 1
ATOM 2359 N N . GLN A 1 301 ? -1.202 11.618 15.484 1.00 54.32 301 GLN A N 1
ATOM 2360 C CA . GLN A 1 301 ? -0.593 10.804 14.443 1.00 55.22 301 GLN A CA 1
ATOM 2361 C C . GLN A 1 301 ? -1.630 9.818 13.920 1.00 55.41 301 GLN A C 1
ATOM 2362 O O . GLN A 1 301 ? -1.867 9.736 12.716 1.00 54.89 301 GLN A O 1
ATOM 2368 N N . LYS A 1 302 ? -2.250 9.073 14.831 1.00 56.14 302 LYS A N 1
ATOM 2369 C CA . LYS A 1 302 ? -3.273 8.105 14.447 1.00 56.78 302 LYS A CA 1
ATOM 2370 C C . LYS A 1 302 ? -4.392 8.858 13.735 1.00 57.00 302 LYS A C 1
ATOM 2371 O O . LYS A 1 302 ? -4.977 8.366 12.770 1.00 57.24 302 LYS A O 1
ATOM 2377 N N . LYS A 1 303 ? -4.679 10.060 14.222 1.00 57.41 303 LYS A N 1
ATOM 2378 C CA . LYS A 1 303 ? -5.722 10.901 13.650 1.00 57.94 303 LYS A CA 1
ATOM 2379 C C . LYS A 1 303 ? -5.391 11.195 12.190 1.00 58.55 303 LYS A C 1
ATOM 2380 O O . LYS A 1 303 ? -6.260 11.134 11.320 1.00 58.52 303 LYS A O 1
ATOM 2386 N N . ASN A 1 304 ? -4.126 11.517 11.932 1.00 58.70 304 ASN A N 1
ATOM 2387 C CA . ASN A 1 304 ? -3.666 11.822 10.582 1.00 59.33 304 ASN A CA 1
ATOM 2388 C C . ASN A 1 304 ? -3.498 10.554 9.755 1.00 59.76 304 ASN A C 1
ATOM 2389 O O . ASN A 1 304 ? -3.381 10.611 8.530 1.00 59.31 304 ASN A O 1
ATOM 2394 N N . ALA A 1 305 ? -3.486 9.410 10.430 1.00 60.42 305 ALA A N 1
ATOM 2395 C CA . ALA A 1 305 ? -3.341 8.129 9.752 1.00 61.75 305 ALA A CA 1
ATOM 2396 C C . ALA A 1 305 ? -4.659 7.755 9.087 1.00 62.66 305 ALA A C 1
ATOM 2397 O O . ALA A 1 305 ? -4.677 7.077 8.061 1.00 62.56 305 ALA A O 1
ATOM 2399 N N . GLU A 1 306 ? -5.763 8.201 9.679 1.00 64.32 306 GLU A N 1
ATOM 2400 C CA . GLU A 1 306 ? -7.084 7.920 9.133 1.00 66.36 306 GLU A CA 1
ATOM 2401 C C . GLU A 1 306 ? -7.396 8.885 7.997 1.00 67.45 306 GLU A C 1
ATOM 2402 O O . GLU A 1 306 ? -8.099 8.533 7.050 1.00 67.50 306 GLU A O 1
ATOM 2408 N N . LYS A 1 307 ? -6.872 10.103 8.098 1.00 68.72 307 LYS A N 1
ATOM 2409 C CA . LYS A 1 307 ? -7.090 11.114 7.071 1.00 70.58 307 LYS A CA 1
ATOM 2410 C C . LYS A 1 307 ? -6.299 10.771 5.814 1.00 72.58 307 LYS A C 1
ATOM 2411 O O . LYS A 1 307 ? -6.512 11.363 4.754 1.00 72.72 307 LYS A O 1
ATOM 2417 N N . GLN A 1 308 ? -5.387 9.812 5.938 1.00 74.63 308 GLN A N 1
ATOM 2418 C CA . GLN A 1 308 ? -4.553 9.394 4.818 1.00 76.98 308 GLN A CA 1
ATOM 2419 C C . GLN A 1 308 ? -4.612 7.882 4.622 1.00 78.67 308 GLN A C 1
ATOM 2420 O O . GLN A 1 308 ? -3.643 7.265 4.179 1.00 78.62 308 GLN A O 1
ATOM 2426 N N . ALA A 1 309 ? -5.757 7.293 4.952 1.00 81.05 309 ALA A N 1
ATOM 2427 C CA . ALA A 1 309 ? -5.945 5.854 4.818 1.00 83.65 309 ALA A CA 1
ATOM 2428 C C . ALA A 1 309 ? -6.475 5.477 3.438 1.00 85.52 309 ALA A C 1
ATOM 2429 O O . ALA A 1 309 ? -7.504 5.988 2.995 1.00 86.01 309 ALA A O 1
ATOM 2439 N N . GLU A 1 311 ? -4.966 2.004 1.267 1.00 91.57 311 GLU A N 1
ATOM 2440 C CA . GLU A 1 311 ? -4.823 0.553 1.212 1.00 93.05 311 GLU A CA 1
ATOM 2441 C C . GLU A 1 311 ? -5.209 -0.099 2.532 1.00 93.72 311 GLU A C 1
ATOM 2442 O O . GLU A 1 311 ? -5.076 0.506 3.594 1.00 93.51 311 GLU A O 1
ATOM 2448 N N . ASP A 1 312 ? -5.690 -1.336 2.460 1.00 94.85 312 ASP A N 1
ATOM 2449 C CA . ASP A 1 312 ? -6.058 -2.074 3.659 1.00 96.30 312 ASP A CA 1
ATOM 2450 C C . ASP A 1 312 ? -4.799 -2.782 4.142 1.00 97.39 312 ASP A C 1
ATOM 2451 O O . ASP A 1 312 ? -3.929 -3.119 3.341 1.00 97.25 312 ASP A O 1
ATOM 2456 N N . ASN A 1 313 ? -4.700 -2.999 5.448 1.00 99.04 313 ASN A N 1
ATOM 2457 C CA . ASN A 1 313 ? -3.540 -3.668 6.026 1.00 100.90 313 ASN A CA 1
ATOM 2458 C C . ASN A 1 313 ? -2.256 -2.886 5.758 1.00 102.37 313 ASN A C 1
ATOM 2459 O O . ASN A 1 313 ? -1.173 -3.465 5.672 1.00 102.36 313 ASN A O 1
ATOM 2464 N N . LYS A 1 314 ? -2.385 -1.570 5.629 1.00 104.16 314 LYS A N 1
ATOM 2465 C CA . LYS A 1 314 ? -1.239 -0.703 5.374 1.00 105.98 314 LYS A CA 1
ATOM 2466 C C . LYS A 1 314 ? -0.514 -0.378 6.675 1.00 106.46 314 LYS A C 1
ATOM 2467 O O . LYS A 1 314 ? -1.147 -0.139 7.703 1.00 106.32 314 LYS A O 1
ATOM 2473 N N . SER A 1 315 ? 0.814 -0.370 6.627 1.00 107.01 315 SER A N 1
ATOM 2474 C CA . SER A 1 315 ? 1.615 -0.070 7.807 1.00 107.57 315 SER A CA 1
ATOM 2475 C C . SER A 1 315 ? 1.525 1.410 8.158 1.00 107.61 315 SER A C 1
ATOM 2476 O O . SER A 1 315 ? 1.720 2.274 7.304 1.00 107.79 315 SER A O 1
ATOM 2479 N N . ASP A 1 316 ? 1.228 1.691 9.422 1.00 107.52 316 ASP A N 1
ATOM 2480 C CA . ASP A 1 316 ? 1.102 3.062 9.903 1.00 106.90 316 ASP A CA 1
ATOM 2481 C C . ASP A 1 316 ? 2.369 3.868 9.628 1.00 105.27 316 ASP A C 1
ATOM 2482 O O . ASP A 1 316 ? 3.403 3.312 9.258 1.00 105.43 316 ASP A O 1
ATOM 2487 N N . ILE A 1 317 ? 2.277 5.181 9.812 1.00 102.70 317 ILE A N 1
ATOM 2488 C CA . ILE A 1 317 ? 3.406 6.074 9.584 1.00 99.68 317 ILE A CA 1
ATOM 2489 C C . ILE A 1 317 ? 4.243 6.250 10.850 1.00 95.80 317 ILE A C 1
ATOM 2490 O O . ILE A 1 317 ? 3.820 6.915 11.797 1.00 96.24 317 ILE A O 1
ATOM 2495 N N . GLY A 1 318 ? 5.430 5.650 10.862 1.00 90.70 318 GLY A N 1
ATOM 2496 C CA . GLY A 1 318 ? 6.302 5.765 12.017 1.00 83.73 318 GLY A CA 1
ATOM 2497 C C . GLY A 1 318 ? 7.133 7.031 11.952 1.00 78.41 318 GLY A C 1
ATOM 2498 O O . GLY A 1 318 ? 7.477 7.495 10.864 1.00 79.09 318 GLY A O 1
ATOM 2499 N N . TRP A 1 319 ? 7.458 7.597 13.110 1.00 72.13 319 TRP A N 1
ATOM 2500 C CA . TRP A 1 319 ? 8.252 8.820 13.159 1.00 64.94 319 TRP A CA 1
ATOM 2501 C C . TRP A 1 319 ? 9.737 8.521 13.335 1.00 57.72 319 TRP A C 1
ATOM 2502 O O . TRP A 1 319 ? 10.561 9.433 13.364 1.00 56.74 319 TRP A O 1
ATOM 2513 N N . GLY A 1 320 ? 10.073 7.241 13.451 1.00 49.32 320 GLY A N 1
ATOM 2514 C CA . GLY A 1 320 ? 11.459 6.860 13.645 1.00 39.50 320 GLY A CA 1
ATOM 2515 C C . GLY A 1 320 ? 12.275 6.615 12.390 1.00 32.61 320 GLY A C 1
ATOM 2516 O O . GLY A 1 320 ? 13.295 5.934 12.445 1.00 30.57 320 GLY A O 1
ATOM 2517 N N . SER A 1 321 ? 11.846 7.162 11.258 1.00 26.28 321 SER A N 1
ATOM 2518 C CA . SER A 1 321 ? 12.589 6.967 10.020 1.00 21.82 321 SER A CA 1
ATOM 2519 C C . SER A 1 321 ? 13.831 7.853 10.013 1.00 18.06 321 SER A C 1
ATOM 2520 O O . SER A 1 321 ? 13.866 8.894 10.677 1.00 13.04 321 SER A O 1
ATOM 2523 N N . GLN A 1 322 ? 14.860 7.431 9.286 1.00 13.78 322 GLN A N 1
ATOM 2524 C CA . GLN A 1 322 ? 16.087 8.219 9.201 1.00 13.63 322 GLN A CA 1
ATOM 2525 C C . GLN A 1 322 ? 15.820 9.425 8.309 1.00 12.43 322 GLN A C 1
ATOM 2526 O O . GLN A 1 322 ? 15.402 9.266 7.160 1.00 13.64 322 GLN A O 1
ATOM 2532 N N . ILE A 1 323 ? 16.050 10.631 8.826 1.00 10.84 323 ILE A N 1
ATOM 2533 C CA . ILE A 1 323 ? 15.789 11.823 8.024 1.00 10.60 323 ILE A CA 1
ATOM 2534 C C . ILE A 1 323 ? 17.006 12.603 7.545 1.00 11.39 323 ILE A C 1
ATOM 2535 O O . ILE A 1 323 ? 16.903 13.401 6.608 1.00 10.81 323 ILE A O 1
ATOM 2540 N N . ARG A 1 324 ? 18.159 12.402 8.170 1.00 10.33 324 ARG A N 1
ATOM 2541 C CA . ARG A 1 324 ? 19.340 13.128 7.732 1.00 10.05 324 ARG A CA 1
ATOM 2542 C C . ARG A 1 324 ? 20.603 12.343 8.039 1.00 10.86 324 ARG A C 1
ATOM 2543 O O . ARG A 1 324 ? 20.694 11.672 9.065 1.00 11.01 324 ARG A O 1
ATOM 2551 N N . SER A 1 325 ? 21.562 12.424 7.122 1.00 10.62 325 SER A N 1
ATOM 2552 C CA . SER A 1 325 ? 22.829 11.729 7.261 1.00 14.31 325 SER A CA 1
ATOM 2553 C C . SER A 1 325 ? 23.960 12.738 7.387 1.00 12.82 325 SER A C 1
ATOM 2554 O O . SER A 1 325 ? 24.102 13.649 6.564 1.00 14.41 325 SER A O 1
ATOM 2557 N N . TYR A 1 326 ? 24.772 12.576 8.418 1.00 12.12 326 TYR A N 1
ATOM 2558 C CA . TYR A 1 326 ? 25.877 13.493 8.646 1.00 11.52 326 TYR A CA 1
ATOM 2559 C C . TYR A 1 326 ? 27.185 12.741 8.452 1.00 13.52 326 TYR A C 1
ATOM 2560 O O . TYR A 1 326 ? 27.707 12.133 9.388 1.00 13.04 326 TYR A O 1
ATOM 2569 N N . VAL A 1 327 ? 27.722 12.787 7.237 1.00 12.34 327 VAL A N 1
ATOM 2570 C CA . VAL A 1 327 ? 28.963 12.083 6.935 1.00 14.46 327 VAL A CA 1
ATOM 2571 C C . VAL A 1 327 ? 30.129 13.065 7.062 1.00 16.11 327 VAL A C 1
ATOM 2572 O O . VAL A 1 327 ? 30.563 13.684 6.090 1.00 13.60 327 VAL A O 1
ATOM 2576 N N . LEU A 1 328 ? 30.635 13.201 8.284 1.00 15.81 328 LEU A N 1
ATOM 2577 C CA . LEU A 1 328 ? 31.708 14.141 8.556 1.00 17.58 328 LEU A CA 1
ATOM 2578 C C . LEU A 1 328 ? 33.016 13.884 7.833 1.00 19.58 328 LEU A C 1
ATOM 2579 O O . LEU A 1 328 ? 33.693 14.832 7.437 1.00 18.96 328 LEU A O 1
ATOM 2584 N N . ASP A 1 329 ? 33.376 12.619 7.645 1.00 20.71 329 ASP A N 1
ATOM 2585 C CA . ASP A 1 329 ? 34.628 12.313 6.967 1.00 24.05 329 ASP A CA 1
ATOM 2586 C C . ASP A 1 329 ? 34.548 12.555 5.459 1.00 23.22 329 ASP A C 1
ATOM 2587 O O . ASP A 1 329 ? 35.535 12.393 4.748 1.00 26.18 329 ASP A O 1
ATOM 2592 N N . ASP A 1 330 ? 33.373 12.941 4.972 1.00 20.24 330 ASP A N 1
ATOM 2593 C CA . ASP A 1 330 ? 33.201 13.242 3.551 1.00 18.55 330 ASP A CA 1
ATOM 2594 C C . ASP A 1 330 ? 32.719 14.687 3.449 1.00 15.82 330 ASP A C 1
ATOM 2595 O O . ASP A 1 330 ? 32.308 15.131 2.384 1.00 16.01 330 ASP A O 1
ATOM 2600 N N . SER A 1 331 ? 32.752 15.395 4.577 1.00 14.88 331 SER A N 1
ATOM 2601 C CA . SER A 1 331 ? 32.333 16.794 4.642 1.00 14.79 331 SER A CA 1
ATOM 2602 C C . SER A 1 331 ? 30.985 16.951 3.949 1.00 13.47 331 SER A C 1
ATOM 2603 O O . SER A 1 331 ? 30.801 17.842 3.116 1.00 13.81 331 SER A O 1
ATOM 2606 N N . ARG A 1 332 ? 30.037 16.093 4.309 1.00 12.21 332 ARG A N 1
ATOM 2607 C CA . ARG A 1 332 ? 28.729 16.116 3.672 1.00 11.80 332 ARG A CA 1
ATOM 2608 C C . ARG A 1 332 ? 27.556 15.793 4.589 1.00 13.22 332 ARG A C 1
ATOM 2609 O O . ARG A 1 332 ? 27.564 14.788 5.307 1.00 10.68 332 ARG A O 1
ATOM 2617 N N . ILE A 1 333 ? 26.544 16.656 4.562 1.00 11.96 333 ILE A N 1
ATOM 2618 C CA . ILE A 1 333 ? 25.339 16.436 5.349 1.00 11.60 333 ILE A CA 1
ATOM 2619 C C . ILE A 1 333 ? 24.182 16.554 4.369 1.00 12.00 333 ILE A C 1
ATOM 2620 O O . ILE A 1 333 ? 24.054 17.559 3.678 1.00 14.94 333 ILE A O 1
ATOM 2625 N N . LYS A 1 334 ? 23.359 15.509 4.295 1.00 12.43 334 LYS A N 1
ATOM 2626 C CA . LYS A 1 334 ? 22.236 15.485 3.363 1.00 13.25 334 LYS A CA 1
ATOM 2627 C C . LYS A 1 334 ? 20.929 15.033 3.998 1.00 12.22 334 LYS A C 1
ATOM 2628 O O . LYS A 1 334 ? 20.904 14.060 4.748 1.00 12.32 334 LYS A O 1
ATOM 2634 N N . ASP A 1 335 ? 19.844 15.736 3.685 1.00 11.10 335 ASP A N 1
ATOM 2635 C CA . ASP A 1 335 ? 18.525 15.385 4.206 1.00 11.75 335 ASP A CA 1
ATOM 2636 C C . ASP A 1 335 ? 17.990 14.309 3.260 1.00 12.12 335 ASP A C 1
ATOM 2637 O O . ASP A 1 335 ? 17.918 14.521 2.048 1.00 12.83 335 ASP A O 1
ATOM 2642 N N . LEU A 1 336 ? 17.630 13.150 3.802 1.00 12.45 336 LEU A N 1
ATOM 2643 C CA . LEU A 1 336 ? 17.140 12.048 2.965 1.00 12.87 336 LEU A CA 1
ATOM 2644 C C . LEU A 1 336 ? 15.764 12.285 2.359 1.00 15.52 336 LEU A C 1
ATOM 2645 O O . LEU A 1 336 ? 15.376 11.606 1.405 1.00 16.69 336 LEU A O 1
ATOM 2650 N N . ARG A 1 337 ? 15.026 13.242 2.908 1.00 14.25 337 ARG A N 1
ATOM 2651 C CA . ARG A 1 337 ? 13.686 13.538 2.417 1.00 16.00 337 ARG A CA 1
ATOM 2652 C C . ARG A 1 337 ? 13.680 14.588 1.313 1.00 16.37 337 ARG A C 1
ATOM 2653 O O . ARG A 1 337 ? 13.112 14.367 0.242 1.00 18.18 337 ARG A O 1
ATOM 2661 N N . THR A 1 338 ? 14.331 15.719 1.570 1.00 15.02 338 THR A N 1
ATOM 2662 C CA . THR A 1 338 ? 14.367 16.832 0.622 1.00 15.79 338 THR A CA 1
ATOM 2663 C C . THR A 1 338 ? 15.534 16.836 -0.360 1.00 17.45 338 THR A C 1
ATOM 2664 O O . THR A 1 338 ? 15.465 17.487 -1.406 1.00 17.67 338 THR A O 1
ATOM 2668 N N . GLY A 1 339 ? 16.606 16.127 -0.025 1.00 15.49 339 GLY A N 1
ATOM 2669 C CA . GLY A 1 339 ? 17.767 16.095 -0.899 1.00 17.48 339 GLY A CA 1
ATOM 2670 C C . GLY A 1 339 ? 18.709 17.269 -0.681 1.00 16.79 339 GLY A C 1
ATOM 2671 O O . GLY A 1 339 ? 19.782 17.339 -1.292 1.00 15.68 339 GLY A O 1
ATOM 2672 N N . VAL A 1 340 ? 18.322 18.198 0.186 1.00 15.23 340 VAL A N 1
ATOM 2673 C CA . VAL A 1 340 ? 19.170 19.353 0.462 1.00 15.25 340 VAL A CA 1
ATOM 2674 C C . VAL A 1 340 ? 20.485 18.845 1.044 1.00 15.31 340 VAL A C 1
ATOM 2675 O O . VAL A 1 340 ? 20.486 18.034 1.971 1.00 12.84 340 VAL A O 1
ATOM 2679 N N . GLU A 1 341 ? 21.592 19.330 0.497 1.00 15.75 341 GLU A N 1
ATOM 2680 C CA . GLU A 1 341 ? 22.916 18.931 0.950 1.00 18.13 341 GLU A CA 1
ATOM 2681 C C . GLU A 1 341 ? 23.815 20.145 1.155 1.00 17.36 341 GLU A C 1
ATOM 2682 O O . GLU A 1 341 ? 23.674 21.164 0.479 1.00 16.46 341 GLU A O 1
ATOM 2688 N N . THR A 1 342 ? 24.734 20.038 2.105 1.00 14.23 342 THR A N 1
ATOM 2689 C CA . THR A 1 342 ? 25.669 21.113 2.376 1.00 13.91 342 THR A CA 1
ATOM 2690 C C . THR A 1 342 ? 27.005 20.472 2.704 1.00 12.93 342 THR A C 1
ATOM 2691 O O . THR A 1 342 ? 27.048 19.376 3.267 1.00 12.88 342 THR A O 1
ATOM 2695 N N . ARG A 1 343 ? 28.095 21.145 2.356 1.00 13.52 343 ARG A N 1
ATOM 2696 C CA . ARG A 1 343 ? 29.420 20.604 2.626 1.00 12.85 343 ARG A CA 1
ATOM 2697 C C 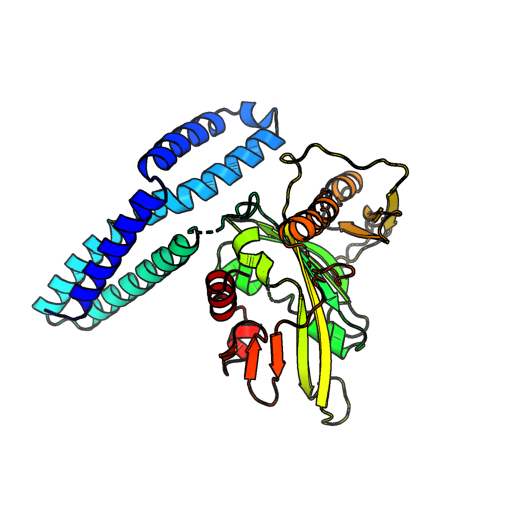. ARG A 1 343 ? 30.080 21.298 3.817 1.00 14.14 343 ARG A C 1
ATOM 2698 O O . ARG A 1 343 ? 31.209 20.968 4.187 1.00 13.92 343 ARG A O 1
ATOM 2706 N N . ASN A 1 344 ? 29.392 22.272 4.408 1.00 14.38 344 ASN A N 1
ATOM 2707 C CA . ASN A 1 344 ? 29.936 22.978 5.566 1.00 14.34 344 ASN A CA 1
ATOM 2708 C C . ASN A 1 344 ? 29.354 22.278 6.794 1.00 14.36 344 ASN A C 1
ATOM 2709 O O . ASN A 1 344 ? 28.332 22.700 7.338 1.00 13.99 344 ASN A O 1
ATOM 2714 N N . THR A 1 345 ? 30.002 21.203 7.224 1.00 13.33 345 THR A N 1
ATOM 2715 C CA . THR A 1 345 ? 29.494 20.446 8.360 1.00 14.47 345 THR A CA 1
ATOM 2716 C C . THR A 1 345 ? 29.591 21.212 9.673 1.00 14.52 345 THR A C 1
ATOM 2717 O O . THR A 1 345 ? 28.707 21.104 10.531 1.00 14.37 345 THR A O 1
ATOM 2721 N N . GLN A 1 346 ? 30.654 21.991 9.841 1.00 14.53 346 GLN A N 1
ATOM 2722 C CA . GLN A 1 346 ? 30.810 22.752 11.077 1.00 17.35 346 GLN A CA 1
ATOM 2723 C C . GLN A 1 346 ? 29.641 23.719 11.288 1.00 16.71 346 GLN A C 1
ATOM 2724 O O . GLN A 1 346 ? 29.097 23.810 12.389 1.00 15.48 346 GLN A O 1
ATOM 2730 N N . ALA A 1 347 ? 29.251 24.431 10.232 1.00 14.41 347 ALA A N 1
ATOM 2731 C CA . ALA A 1 347 ? 28.151 25.387 10.328 1.00 13.98 347 ALA A CA 1
ATOM 2732 C C . ALA A 1 347 ? 26.857 24.714 10.783 1.00 15.30 347 ALA A C 1
ATOM 2733 O O . ALA A 1 347 ? 26.136 25.249 11.629 1.00 14.16 347 ALA A O 1
ATOM 2735 N N . VAL A 1 348 ? 26.557 23.545 10.226 1.00 14.16 348 VAL A N 1
ATOM 2736 C CA . VAL A 1 348 ? 25.341 22.847 10.614 1.00 13.15 348 VAL A CA 1
ATOM 2737 C C . VAL A 1 348 ? 25.417 22.445 12.085 1.00 11.74 348 VAL A C 1
ATOM 2738 O O . VAL A 1 348 ? 24.501 22.732 12.848 1.00 13.66 348 VAL A O 1
ATOM 2742 N N . LEU A 1 349 ? 26.510 21.796 12.486 1.00 11.50 349 LEU A N 1
ATOM 2743 C CA . LEU A 1 349 ? 26.674 21.387 13.875 1.00 9.77 349 LEU A CA 1
ATOM 2744 C C . LEU A 1 349 ? 26.607 22.590 14.813 1.00 12.91 349 LEU A C 1
ATOM 2745 O O . LEU A 1 349 ? 26.272 22.447 15.995 1.00 12.96 349 LEU A O 1
ATOM 2750 N N . ASP A 1 350 ? 26.914 23.775 14.289 1.00 11.67 350 ASP A N 1
ATOM 2751 C CA . ASP A 1 350 ? 26.868 24.986 15.094 1.00 13.53 350 ASP A CA 1
ATOM 2752 C C . ASP A 1 350 ? 25.494 25.648 15.058 1.00 13.48 350 ASP A C 1
ATOM 2753 O O . ASP A 1 350 ? 25.330 26.771 15.544 1.00 13.87 350 ASP A O 1
ATOM 2758 N N . GLY A 1 351 ? 24.511 24.966 14.469 1.00 13.44 351 GLY A N 1
ATOM 2759 C CA . GLY A 1 351 ? 23.159 25.504 14.447 1.00 13.31 351 GLY A CA 1
ATOM 2760 C C . GLY A 1 351 ? 22.550 25.973 13.136 1.00 13.53 351 GLY A C 1
ATOM 2761 O O . GLY A 1 351 ? 21.440 26.510 13.144 1.00 11.79 351 GLY A O 1
ATOM 2762 N N . SER A 1 352 ? 23.244 25.785 12.017 1.00 13.70 352 SER A N 1
ATOM 2763 C CA . SER A 1 352 ? 22.711 26.231 10.728 1.00 14.29 352 SER A CA 1
ATOM 2764 C C . SER A 1 352 ? 21.733 25.212 10.157 1.00 14.85 352 SER A C 1
ATOM 2765 O O . SER A 1 352 ? 22.088 24.420 9.279 1.00 13.97 352 SER A O 1
ATOM 2768 N N . LEU A 1 353 ? 20.497 25.248 10.646 1.00 12.59 353 LEU A N 1
ATOM 2769 C CA . LEU A 1 353 ? 19.479 24.299 10.201 1.00 14.04 353 LEU A CA 1
ATOM 2770 C C . LEU A 1 353 ? 18.393 24.849 9.286 1.00 13.47 353 LEU A C 1
ATOM 2771 O O . LEU A 1 353 ? 17.647 24.076 8.685 1.00 13.27 353 LEU A O 1
ATOM 2776 N N . ASP A 1 354 ? 18.282 26.167 9.177 1.00 14.24 354 ASP A N 1
ATOM 277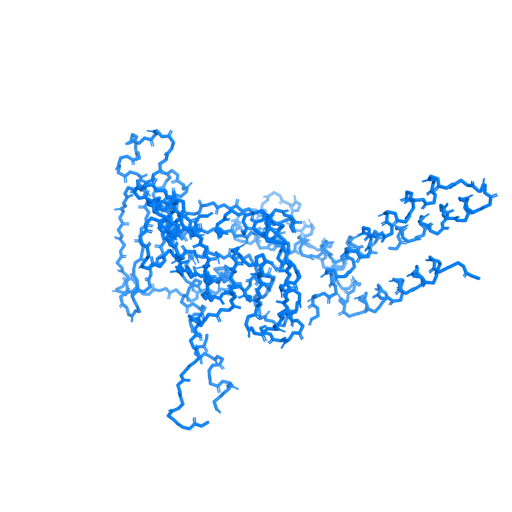7 C CA . ASP A 1 354 ? 17.228 26.733 8.340 1.00 13.20 354 ASP A CA 1
ATOM 2778 C C . ASP A 1 354 ? 17.251 26.206 6.904 1.00 15.14 354 ASP A C 1
ATOM 2779 O O . ASP A 1 354 ? 16.194 26.005 6.290 1.00 14.60 354 ASP A O 1
ATOM 2784 N N . GLN A 1 355 ? 18.447 25.970 6.374 1.00 14.06 355 GLN A N 1
ATOM 2785 C CA . GLN A 1 355 ? 18.594 25.463 5.014 1.00 15.28 355 GLN A CA 1
ATOM 2786 C C . GLN A 1 355 ? 17.809 24.159 4.838 1.00 16.27 355 GLN A C 1
ATOM 2787 O O . GLN A 1 355 ? 17.233 23.914 3.776 1.00 14.39 355 GLN A O 1
ATOM 2793 N N . PHE A 1 356 ? 17.771 23.335 5.884 1.00 14.24 356 PHE A N 1
ATOM 2794 C CA . PHE A 1 356 ? 17.032 22.075 5.834 1.00 12.67 356 PHE A CA 1
ATOM 2795 C C . PHE A 1 356 ? 15.563 22.280 6.190 1.00 12.30 356 PHE A C 1
ATOM 2796 O O . PHE A 1 356 ? 14.664 21.817 5.479 1.00 13.45 356 PHE A O 1
ATOM 2804 N N . ILE A 1 357 ? 15.322 22.978 7.295 1.00 12.08 357 ILE A N 1
ATOM 2805 C CA . ILE A 1 357 ? 13.967 23.196 7.765 1.00 11.84 357 ILE A CA 1
ATOM 2806 C C . ILE A 1 357 ? 13.114 23.923 6.742 1.00 12.61 357 ILE A C 1
ATOM 2807 O O . ILE A 1 357 ? 11.975 23.532 6.498 1.00 12.77 357 ILE A O 1
ATOM 2812 N N . GLU A 1 358 ? 13.663 24.968 6.132 1.00 13.00 358 GLU A N 1
ATOM 2813 C CA . GLU A 1 358 ? 12.911 25.701 5.121 1.00 15.10 358 GLU A CA 1
ATOM 2814 C C . GLU A 1 358 ? 12.509 24.775 3.970 1.00 15.22 358 GLU A C 1
ATOM 2815 O O . GLU A 1 358 ? 11.362 24.810 3.505 1.00 16.08 358 GLU A O 1
ATOM 2821 N N . ALA A 1 359 ? 13.448 23.948 3.516 1.00 14.30 359 ALA A N 1
ATOM 2822 C CA . ALA A 1 359 ? 13.174 23.012 2.429 1.00 15.03 359 ALA A CA 1
ATOM 2823 C C . ALA A 1 359 ? 12.104 22.005 2.843 1.00 15.39 359 ALA A C 1
ATOM 2824 O O . ALA A 1 359 ? 11.213 21.669 2.058 1.00 14.13 359 ALA A O 1
ATOM 2826 N N . SER A 1 360 ? 12.184 21.529 4.083 1.00 14.14 360 SER A N 1
ATOM 2827 C CA . SER A 1 360 ? 11.208 20.566 4.586 1.00 13.94 360 SER A CA 1
ATOM 2828 C C . SER A 1 360 ? 9.795 21.158 4.617 1.00 16.02 360 SER A C 1
ATOM 2829 O O . SER A 1 360 ? 8.832 20.524 4.176 1.00 16.50 360 SER A O 1
ATOM 2832 N N . LEU A 1 361 ? 9.658 22.371 5.141 1.00 14.46 361 LEU A N 1
ATOM 2833 C CA . LEU A 1 361 ? 8.342 22.990 5.195 1.00 14.96 361 LEU A CA 1
ATOM 2834 C C . LEU A 1 361 ? 7.792 23.212 3.797 1.00 15.71 361 LEU A C 1
ATOM 2835 O O . LEU A 1 361 ? 6.613 22.959 3.546 1.00 14.55 361 LEU A O 1
ATOM 2840 N N . LYS A 1 362 ? 8.646 23.683 2.892 1.00 17.70 362 LYS A N 1
ATOM 2841 C CA . LYS A 1 362 ? 8.233 23.930 1.513 1.00 19.72 362 LYS A CA 1
ATOM 2842 C C . LYS A 1 362 ? 7.808 22.637 0.827 1.00 20.73 362 LYS A C 1
ATOM 2843 O O . LYS A 1 362 ? 6.962 22.653 -0.072 1.00 20.58 362 LYS A O 1
ATOM 2849 N N . ALA A 1 363 ? 8.390 21.519 1.253 1.00 19.46 363 ALA A N 1
ATOM 2850 C CA . ALA A 1 363 ? 8.057 20.220 0.677 1.00 20.35 363 ALA A CA 1
ATOM 2851 C C . ALA A 1 363 ? 6.766 19.675 1.288 1.00 21.14 363 ALA A C 1
ATOM 2852 O O . ALA A 1 363 ? 6.273 18.623 0.886 1.00 21.78 363 ALA A O 1
ATOM 2854 N N . GLY A 1 364 ? 6.229 20.396 2.267 1.00 20.64 364 GLY A N 1
ATOM 2855 C CA . GLY A 1 364 ? 4.992 19.988 2.908 1.00 21.81 364 GLY A CA 1
ATOM 2856 C C . GLY A 1 364 ? 5.112 18.903 3.966 1.00 22.21 364 GLY A C 1
ATOM 2857 O O . GLY A 1 364 ? 4.138 18.210 4.255 1.00 21.44 364 GLY A O 1
ATOM 2858 N N . LEU A 1 365 ? 6.294 18.747 4.556 1.00 20.52 365 LEU A N 1
ATOM 2859 C CA . LEU A 1 365 ? 6.478 17.730 5.584 1.00 21.59 365 LEU A CA 1
ATOM 2860 C C . LEU A 1 365 ? 5.918 18.217 6.916 1.00 22.47 365 LEU A C 1
ATOM 2861 O O . LEU A 1 365 ? 5.561 19.413 7.008 1.00 22.27 365 LEU A O 1
#

Foldseek 3Di:
DDVVVVVLVVLVVLLVVLCVVVVLVVLVVVLVVLVVLQVDPCSCVPVLRNVVSVLSNQQSCLSNVLSVVVVLSVVLVVQCVVCVVVVPPVSPVVSVVSVVVNVVSSVVSVLVVPPDPQLFFWKKKKKAFDPPAPQSQQVSLCVLLCLQLVVVVWDKDWFAWAHGPPGHTRMTMMTTGHGSNLNLCQVQFAKEKEWAQDPPDPDRDIDITIMGMHMWGLCPVVDPDDDDVVQKDKDQDAGDDDPDCDLRVSQLKMKMAGNVPRDIAIGRPDSHNVVNVVVSSVVRVVVVVCLVVVQVVVDPPPDDRDDRHHHFKYHYVVQLWIAGPPQRDMDSPNVVVSNNPCCSPSVSSVVVVD

CATH classification: 1.20.58.410 (+2 more: 3.30.70.1660, 3.30.160.20)